Protein AF-A0A7Y2ABK0-F1 (afdb_monomer_lite)

pLDDT: mean 84.86, std 14.39, range [37.34, 98.0]

Secondary structure (DSSP, 8-state):
-HHHHHHHHHHTTSSHHHHHHHHHHHHHTT-------SSHHHHHHHHHHHHHHHHHHHHHHHHHHHHHHHHHHSHHHHHT-HHHHHTT-TTTS-HHHIIIIIT-HHHHHHHHHHHHHHHHHHHHHTTSTTTHHHHHHHHHHHHHHHHHHT--HHHHHHHHHHGGGG--HHHHHHHHHHSSS-----S--

Foldseek 3Di:
DVVVVVVVVVVVCPDPLNVLVVQLVVLCVLADDQDPDPDPVNVSSNVSNVVSLVSLVVSLLVVLQVVLVVLCVDPCLVVLNVQLVLLPPPLFFDPVCNVPPSPVSVVSSVLSVVSNCLSVCCSPCCPPPVCVVVSLVVLLVNLVCNCHTRVSVSNSVSSNVSSVSSDDPVNVVVVVVVDPDDPDDPDDD

Structure (mmCIF, N/CA/C/O backbone):
data_AF-A0A7Y2ABK0-F1
#
_entry.id   AF-A0A7Y2ABK0-F1
#
loop_
_atom_site.group_PDB
_atom_site.id
_atom_site.type_symbol
_atom_site.label_atom_id
_atom_site.label_alt_id
_atom_site.label_comp_id
_atom_site.label_asym_id
_atom_site.label_entity_id
_atom_site.label_seq_id
_atom_site.pdbx_PDB_ins_code
_atom_site.Cartn_x
_atom_site.Cartn_y
_atom_site.Cartn_z
_atom_site.occupancy
_atom_site.B_iso_or_equiv
_atom_site.auth_seq_id
_atom_site.auth_comp_id
_atom_site.auth_asym_id
_atom_site.auth_atom_id
_atom_site.pdbx_PDB_model_num
ATOM 1 N N . LEU A 1 1 ? 5.670 -41.578 -4.813 1.00 58.94 1 LEU A N 1
ATOM 2 C CA . LEU A 1 1 ? 4.533 -40.771 -5.324 1.00 58.94 1 LEU A CA 1
ATOM 3 C C . LEU A 1 1 ? 3.889 -39.904 -4.237 1.00 58.94 1 LEU A C 1
ATOM 5 O O . LEU A 1 1 ? 3.789 -38.704 -4.438 1.00 58.94 1 LEU A O 1
ATOM 9 N N . GLY A 1 2 ? 3.509 -40.468 -3.079 1.00 62.12 2 GLY A N 1
ATOM 10 C CA . GLY A 1 2 ? 2.858 -39.711 -1.994 1.00 62.12 2 GLY A CA 1
ATOM 11 C C . GLY A 1 2 ? 3.683 -38.549 -1.426 1.00 62.12 2 GLY A C 1
ATOM 12 O O . GLY A 1 2 ? 3.139 -37.474 -1.223 1.00 62.12 2 GLY A O 1
ATOM 13 N N . THR A 1 3 ? 4.998 -38.714 -1.266 1.00 60.66 3 THR A N 1
ATOM 14 C CA . THR A 1 3 ? 5.905 -37.645 -0.808 1.00 60.66 3 THR A CA 1
ATOM 15 C C . THR A 1 3 ? 6.081 -36.525 -1.829 1.00 60.66 3 THR A C 1
ATOM 17 O O . THR A 1 3 ? 6.170 -35.376 -1.430 1.00 60.66 3 THR A O 1
ATOM 20 N N . ALA A 1 4 ? 6.067 -36.826 -3.130 1.00 59.62 4 ALA A N 1
ATOM 21 C CA . ALA A 1 4 ? 6.147 -35.819 -4.191 1.00 59.62 4 ALA A CA 1
ATOM 22 C C . ALA A 1 4 ? 4.848 -35.005 -4.313 1.00 59.62 4 ALA A C 1
ATOM 24 O O . ALA A 1 4 ? 4.904 -33.795 -4.492 1.00 59.62 4 ALA A O 1
ATOM 25 N N . ILE A 1 5 ? 3.687 -35.651 -4.141 1.00 63.81 5 ILE A N 1
ATOM 26 C CA . ILE A 1 5 ? 2.377 -34.980 -4.095 1.00 63.81 5 ILE A CA 1
ATOM 27 C C . ILE A 1 5 ? 2.237 -34.149 -2.815 1.00 63.81 5 ILE A C 1
ATOM 29 O O . ILE A 1 5 ? 1.709 -33.041 -2.854 1.00 63.81 5 ILE A O 1
ATOM 33 N N . LEU A 1 6 ? 2.724 -34.655 -1.676 1.00 56.50 6 LEU A N 1
ATOM 34 C CA . LEU A 1 6 ? 2.805 -33.863 -0.451 1.00 56.50 6 LEU A CA 1
ATOM 35 C C . LEU A 1 6 ? 3.742 -32.680 -0.653 1.00 56.50 6 LEU A C 1
ATOM 37 O O . LEU A 1 6 ? 3.339 -31.572 -0.350 1.00 56.50 6 LEU A O 1
ATOM 41 N N . PHE A 1 7 ? 4.932 -32.864 -1.221 1.00 58.12 7 PHE A N 1
ATOM 42 C CA . PHE A 1 7 ? 5.883 -31.777 -1.444 1.00 58.12 7 PHE A CA 1
ATOM 43 C C . PHE A 1 7 ? 5.329 -30.716 -2.401 1.00 58.12 7 PHE A C 1
ATOM 45 O O . PHE A 1 7 ? 5.384 -29.534 -2.078 1.00 58.12 7 PHE A O 1
ATOM 52 N N . SER A 1 8 ? 4.698 -31.119 -3.511 1.00 58.56 8 SER A N 1
ATOM 53 C CA . SER A 1 8 ? 4.069 -30.188 -4.456 1.00 58.56 8 SER A CA 1
ATOM 54 C C . SER A 1 8 ? 2.887 -29.441 -3.835 1.00 58.56 8 SER A C 1
ATOM 56 O O . SER A 1 8 ? 2.734 -28.246 -4.064 1.00 58.56 8 SER A O 1
ATOM 58 N N . ARG A 1 9 ? 2.076 -30.108 -2.999 1.00 52.69 9 ARG A N 1
ATOM 59 C CA . ARG A 1 9 ? 0.984 -29.452 -2.263 1.00 52.69 9 ARG A CA 1
ATOM 60 C C . ARG A 1 9 ? 1.485 -28.579 -1.115 1.00 52.69 9 ARG A C 1
ATOM 62 O O . ARG A 1 9 ? 0.896 -27.538 -0.874 1.00 52.69 9 ARG A O 1
ATOM 69 N N . THR A 1 10 ? 2.564 -28.965 -0.435 1.00 57.47 10 THR A N 1
ATOM 70 C CA . THR A 1 10 ? 3.175 -28.193 0.664 1.00 57.47 10 THR A CA 1
ATOM 71 C C . THR A 1 10 ? 3.855 -26.935 0.129 1.00 57.47 10 THR A C 1
ATOM 73 O O . THR A 1 10 ? 3.789 -25.894 0.773 1.00 57.47 10 THR A O 1
ATOM 76 N N . TYR A 1 11 ? 4.419 -26.989 -1.082 1.00 54.62 11 TYR A N 1
ATOM 77 C CA . TYR A 1 11 ? 4.961 -25.820 -1.779 1.00 54.62 11 TYR A CA 1
ATOM 78 C C . TYR A 1 11 ? 3.905 -24.727 -1.985 1.00 54.62 11 TYR A C 1
ATOM 80 O O . TYR A 1 11 ? 4.185 -23.553 -1.763 1.00 54.62 11 TYR A O 1
ATOM 88 N N . SER A 1 12 ? 2.661 -25.107 -2.303 1.00 54.28 12 SER A N 1
ATOM 89 C CA . SER A 1 12 ? 1.539 -24.162 -2.393 1.00 54.28 12 SER A CA 1
ATOM 90 C C . SER A 1 12 ? 1.181 -23.503 -1.052 1.00 54.28 12 SER A C 1
ATOM 92 O O . SER A 1 12 ? 0.570 -22.440 -1.053 1.00 54.28 12 SER A O 1
ATOM 94 N N . PHE A 1 13 ? 1.565 -24.093 0.087 1.00 55.38 13 PHE A N 1
ATOM 95 C CA . PHE A 1 13 ? 1.388 -23.505 1.423 1.00 55.38 13 PHE A CA 1
ATOM 96 C C . PHE A 1 13 ? 2.609 -22.694 1.898 1.00 55.38 13 PHE A C 1
ATOM 98 O O . PHE A 1 13 ? 2.538 -22.047 2.936 1.00 55.38 13 PHE A O 1
ATOM 105 N N . LEU A 1 14 ? 3.738 -22.702 1.189 1.00 62.31 14 LEU A N 1
ATOM 106 C CA . LEU A 1 14 ? 4.987 -22.044 1.617 1.00 62.31 14 LEU A CA 1
ATOM 107 C C . LEU A 1 14 ? 5.237 -20.719 0.881 1.00 62.31 14 LEU A C 1
ATOM 109 O O . LEU A 1 14 ? 6.374 -20.288 0.705 1.00 62.31 14 LEU A O 1
ATOM 113 N N . THR A 1 15 ? 4.172 -20.061 0.437 1.00 82.12 15 THR A N 1
ATOM 114 C CA . THR A 1 15 ? 4.250 -18.768 -0.236 1.00 82.12 15 THR A CA 1
ATOM 115 C C . THR A 1 15 ? 4.428 -17.624 0.764 1.00 82.12 15 THR A C 1
ATOM 117 O O . THR A 1 15 ? 4.005 -17.700 1.922 1.00 82.12 15 THR A O 1
ATOM 120 N N . GLY A 1 16 ? 5.015 -16.511 0.308 1.00 81.38 16 GLY A N 1
ATOM 121 C CA . GLY A 1 16 ? 5.141 -15.294 1.120 1.00 81.38 16 GLY A CA 1
ATOM 122 C C . GLY A 1 16 ? 3.790 -14.761 1.616 1.00 81.38 16 GLY A C 1
ATOM 123 O O . GLY A 1 16 ? 3.704 -14.247 2.732 1.00 81.38 16 GLY A O 1
ATOM 124 N N . GLY A 1 17 ? 2.724 -14.951 0.827 1.00 86.69 17 GLY A N 1
ATOM 125 C CA . GLY A 1 17 ? 1.350 -14.666 1.231 1.00 86.69 17 GLY A CA 1
ATOM 126 C C . GLY A 1 17 ? 0.943 -15.488 2.448 1.00 86.69 17 GLY A C 1
ATOM 127 O O . GLY A 1 17 ? 0.563 -14.920 3.469 1.00 86.69 17 GLY A O 1
ATOM 128 N N . ASN A 1 18 ? 1.101 -16.811 2.401 1.00 88.06 18 ASN A N 1
ATOM 129 C CA . ASN A 1 18 ? 0.698 -17.665 3.512 1.00 88.06 18 ASN A CA 1
ATOM 130 C C . ASN A 1 18 ? 1.441 -17.334 4.821 1.00 88.06 18 ASN A C 1
ATOM 132 O O . ASN A 1 18 ? 0.811 -17.277 5.878 1.00 88.06 18 ASN A O 1
ATOM 136 N N . TYR A 1 19 ? 2.744 -17.037 4.772 1.00 90.81 19 TYR A N 1
ATOM 137 C CA . TYR A 1 19 ? 3.482 -16.574 5.957 1.00 90.81 19 TYR A CA 1
ATOM 138 C C . TYR A 1 19 ? 2.908 -15.277 6.530 1.00 90.81 19 TYR A C 1
ATOM 140 O O . TYR A 1 19 ? 2.687 -15.179 7.740 1.00 90.81 19 TYR A O 1
ATOM 148 N N . LEU A 1 20 ? 2.625 -14.296 5.669 1.00 92.75 20 LEU A N 1
ATOM 149 C CA . LEU A 1 20 ? 2.024 -13.036 6.094 1.00 92.75 20 LEU A CA 1
ATOM 150 C C . LEU A 1 20 ? 0.640 -13.260 6.716 1.00 92.75 20 LEU A C 1
ATOM 152 O O . LEU A 1 20 ? 0.356 -12.691 7.767 1.00 92.75 20 LEU A O 1
ATOM 156 N N . LEU A 1 21 ? -0.194 -14.118 6.119 1.00 93.38 21 LEU A N 1
ATOM 157 C CA . LEU A 1 21 ? -1.509 -14.467 6.660 1.00 93.38 21 LEU A CA 1
ATOM 158 C C . LEU A 1 21 ? -1.400 -15.022 8.080 1.00 93.38 21 LEU A C 1
ATOM 160 O O . LEU A 1 21 ? -2.097 -14.542 8.966 1.00 93.38 21 LEU A O 1
ATOM 164 N N . HIS A 1 22 ? -0.519 -15.997 8.312 1.00 92.75 22 HIS A N 1
ATOM 165 C CA . HIS A 1 22 ? -0.352 -16.610 9.633 1.00 92.75 22 HIS A CA 1
ATOM 166 C C . HIS A 1 22 ? 0.099 -15.593 10.687 1.00 92.75 22 HIS A C 1
ATOM 168 O O . HIS A 1 22 ? -0.419 -15.595 11.803 1.00 92.75 22 HIS A O 1
ATOM 174 N N . ILE A 1 23 ? 1.017 -14.693 10.322 1.00 94.06 23 ILE A N 1
ATOM 175 C CA . ILE A 1 23 ? 1.475 -13.612 11.202 1.00 94.06 23 ILE A CA 1
ATOM 176 C C . ILE A 1 23 ? 0.318 -12.661 11.539 1.00 94.06 23 ILE A C 1
ATOM 178 O O . ILE A 1 23 ? 0.106 -12.335 12.707 1.00 94.06 23 ILE A O 1
ATOM 182 N N . LEU A 1 24 ? -0.465 -12.244 10.539 1.00 94.50 24 LEU A N 1
ATOM 183 C CA . LEU A 1 24 ? -1.604 -11.352 10.756 1.00 94.50 24 LEU A CA 1
ATOM 184 C C . LEU A 1 24 ? -2.695 -12.024 11.596 1.00 94.50 24 LEU A C 1
ATOM 186 O O . LEU A 1 24 ? -3.164 -11.422 12.556 1.00 94.50 24 LEU A O 1
ATOM 190 N N . LEU A 1 25 ? -3.055 -13.276 11.296 1.00 93.38 25 LEU A N 1
ATOM 191 C CA . LEU A 1 25 ? -4.025 -14.053 12.075 1.00 93.38 25 LEU A CA 1
ATOM 192 C C . LEU A 1 25 ? -3.594 -14.190 13.536 1.00 93.38 25 LEU A C 1
ATOM 194 O O . LEU A 1 25 ? -4.424 -14.043 14.430 1.00 93.38 25 LEU A O 1
ATOM 198 N N . PHE A 1 26 ? -2.302 -14.413 13.786 1.00 94.00 26 PHE A N 1
ATOM 199 C CA . PHE A 1 26 ? -1.763 -14.430 15.141 1.00 94.00 26 PHE A CA 1
ATOM 200 C C . PHE A 1 26 ? -1.977 -13.088 15.857 1.00 94.00 26 PHE A C 1
ATOM 202 O O . PHE A 1 26 ? -2.387 -13.073 17.015 1.00 94.00 26 PHE A O 1
ATOM 209 N N . TYR A 1 27 ? -1.781 -11.954 15.179 1.00 93.06 27 TYR A N 1
ATOM 210 C CA . TYR A 1 27 ? -2.055 -10.642 15.774 1.00 93.06 27 TYR A CA 1
ATOM 211 C C . TYR A 1 27 ? -3.543 -10.386 16.025 1.00 93.06 27 TYR A C 1
ATOM 213 O O . TYR A 1 27 ? -3.880 -9.733 17.015 1.00 93.06 27 TYR A O 1
ATOM 221 N N . LEU A 1 28 ? -4.431 -10.925 15.182 1.00 91.31 28 LEU A N 1
ATOM 222 C CA . LEU A 1 28 ? -5.880 -10.807 15.372 1.00 91.31 28 LEU A CA 1
ATOM 223 C C . LEU A 1 28 ? -6.366 -11.489 16.657 1.00 91.31 28 LEU A C 1
ATOM 225 O O . LEU A 1 28 ? -7.366 -11.047 17.210 1.00 91.31 28 LEU A O 1
ATOM 229 N N . VAL A 1 29 ? -5.646 -12.488 17.185 1.00 91.25 29 VAL A N 1
ATOM 230 C CA . VAL A 1 29 ? -5.968 -13.127 18.481 1.00 91.25 29 VAL A CA 1
ATOM 231 C C . VAL A 1 29 ? -6.012 -12.108 19.625 1.00 91.25 29 VAL A C 1
ATOM 233 O O . VAL A 1 29 ? -6.752 -12.290 20.590 1.00 91.25 29 VAL A O 1
ATOM 236 N N . PHE A 1 30 ? -5.240 -11.024 19.526 1.00 88.25 30 PHE A N 1
ATOM 237 C CA . PHE A 1 30 ? -5.201 -9.979 20.549 1.00 88.25 30 PHE A CA 1
ATOM 238 C C . PHE A 1 30 ? -6.285 -8.913 20.383 1.00 88.25 30 PHE A C 1
ATOM 240 O O . PHE A 1 30 ? -6.474 -8.114 21.299 1.00 88.25 30 PHE A O 1
ATOM 247 N N . ILE A 1 31 ? -6.974 -8.880 19.239 1.00 87.62 31 ILE A N 1
ATOM 248 C CA . ILE A 1 31 ? -8.016 -7.899 18.940 1.00 87.62 31 ILE A CA 1
ATOM 249 C C . ILE A 1 31 ? -9.351 -8.419 19.477 1.00 87.62 31 ILE A C 1
ATOM 251 O O . ILE A 1 31 ? -9.909 -9.381 18.958 1.00 87.62 31 ILE A O 1
ATOM 255 N N . ASP A 1 32 ? -9.8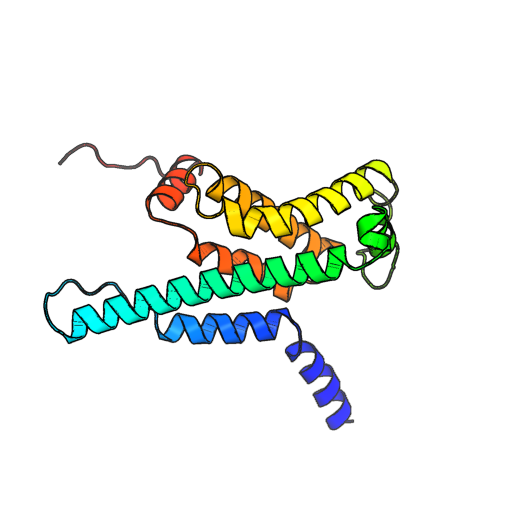62 -7.755 20.509 1.00 84.38 32 ASP A N 1
ATOM 256 C CA . ASP A 1 32 ? -11.173 -8.007 21.110 1.00 84.38 32 ASP A CA 1
ATOM 257 C C . ASP A 1 32 ? -12.086 -6.781 20.919 1.00 84.38 32 ASP A C 1
ATOM 259 O O . ASP A 1 32 ? -11.636 -5.677 20.584 1.00 84.38 32 ASP A O 1
ATOM 263 N N . GLU A 1 33 ? -13.388 -6.964 21.130 1.00 79.12 33 GLU A N 1
ATOM 264 C CA . GLU A 1 33 ? -14.344 -5.862 21.116 1.00 79.12 33 GLU A CA 1
ATOM 265 C C . GLU A 1 33 ? -14.026 -4.871 22.244 1.00 79.12 33 GLU A C 1
ATOM 267 O O . GLU A 1 33 ? -13.697 -5.245 23.375 1.00 79.12 33 GLU A O 1
ATOM 272 N N . LYS A 1 34 ? -14.116 -3.574 21.934 1.00 75.00 34 LYS A N 1
ATOM 273 C CA . LYS A 1 34 ? -13.730 -2.504 22.855 1.00 75.00 34 LYS A CA 1
ATOM 274 C C . LYS A 1 34 ? -14.620 -2.545 24.098 1.00 75.00 34 LYS A C 1
ATOM 276 O O . LYS A 1 34 ? -15.804 -2.213 24.046 1.00 75.00 34 LYS A O 1
ATOM 281 N N . ARG A 1 35 ? -14.052 -2.922 25.245 1.00 77.56 35 ARG A N 1
ATOM 282 C CA . ARG A 1 35 ? -14.817 -3.059 26.493 1.00 77.56 35 ARG A CA 1
ATOM 283 C C . ARG A 1 35 ? -14.945 -1.707 27.187 1.00 77.56 35 ARG A C 1
ATOM 285 O O . ARG A 1 35 ? -13.938 -1.106 27.572 1.00 77.56 35 ARG A O 1
ATOM 292 N N . SER A 1 36 ? -16.183 -1.253 27.385 1.00 68.06 36 SER A N 1
ATOM 293 C CA . SER A 1 36 ? -16.496 -0.039 28.147 1.00 68.06 36 SER A CA 1
ATOM 294 C C . SER A 1 36 ? -16.598 -0.368 29.639 1.00 68.06 36 SER A C 1
ATOM 296 O O . SER A 1 36 ? -17.589 -0.920 30.108 1.00 68.06 36 SER A O 1
ATOM 298 N N . GLY A 1 37 ? -15.528 -0.097 30.384 1.00 75.69 37 GLY A N 1
ATOM 299 C CA . GLY A 1 37 ? -15.463 -0.287 31.832 1.00 75.69 37 GLY A CA 1
ATOM 300 C C . GLY A 1 37 ? -14.119 0.182 32.387 1.00 75.69 37 GLY A C 1
ATOM 301 O O . GLY A 1 37 ? -13.110 0.135 31.682 1.00 75.69 37 GLY A O 1
ATOM 302 N N . SER A 1 38 ? -14.081 0.624 33.644 1.00 77.50 38 SER A N 1
ATOM 303 C CA . SER A 1 38 ? -12.862 1.117 34.311 1.00 77.50 38 SER A CA 1
ATOM 304 C C . SER A 1 38 ? -12.035 0.025 35.007 1.00 77.5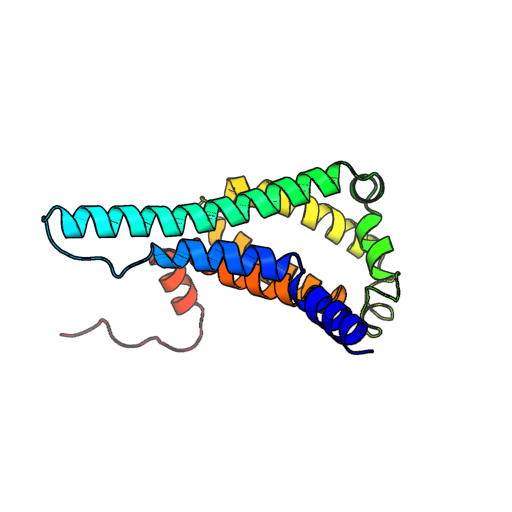0 38 SER A C 1
ATOM 306 O O . SER A 1 38 ? -11.004 0.326 35.601 1.00 77.50 38 SER A O 1
ATOM 308 N N . GLY A 1 39 ? -12.463 -1.240 34.949 1.00 87.81 39 GLY A N 1
ATOM 309 C CA . GLY A 1 39 ? -11.768 -2.352 35.600 1.00 87.81 39 GLY A CA 1
ATOM 310 C C . GLY A 1 39 ? -10.438 -2.725 34.932 1.00 87.81 39 GLY A C 1
ATOM 311 O O . GLY A 1 39 ? -10.252 -2.561 33.729 1.00 87.81 39 GLY A O 1
ATOM 312 N N . LEU A 1 40 ? -9.523 -3.327 35.700 1.00 85.31 40 LEU A N 1
ATOM 313 C CA . LEU A 1 40 ? -8.223 -3.798 35.195 1.00 85.31 40 LEU A CA 1
ATOM 314 C C . LEU A 1 40 ? -8.371 -4.703 33.955 1.00 85.31 40 LEU A C 1
ATOM 316 O O . LEU A 1 40 ? -7.622 -4.580 32.991 1.00 85.31 40 LEU A O 1
ATOM 320 N N . ARG A 1 41 ? -9.385 -5.579 33.942 1.00 85.00 41 ARG A N 1
ATOM 321 C CA . ARG A 1 41 ? -9.648 -6.499 32.824 1.00 85.00 41 ARG A CA 1
ATOM 322 C C . ARG A 1 41 ? -10.029 -5.777 31.527 1.00 85.00 41 ARG A C 1
ATOM 324 O O . ARG A 1 41 ? -9.590 -6.201 30.461 1.00 85.00 41 ARG A O 1
ATOM 331 N N . SER A 1 42 ? -10.836 -4.715 31.593 1.00 85.62 42 SER A N 1
ATOM 332 C CA . SER A 1 42 ? -11.212 -3.945 30.399 1.00 85.62 42 SER A CA 1
ATOM 333 C C . SER A 1 42 ? -10.048 -3.094 29.900 1.00 85.62 42 SER A C 1
ATOM 335 O O . SER A 1 42 ? -9.832 -3.025 28.694 1.00 85.62 42 SER A O 1
ATOM 337 N N . GLN A 1 43 ? -9.244 -2.522 30.801 1.00 87.38 43 GLN A N 1
ATOM 338 C CA . GLN A 1 43 ? -8.022 -1.807 30.424 1.00 87.38 43 GLN A CA 1
ATOM 339 C C . GLN A 1 43 ? -7.019 -2.726 29.713 1.00 87.38 43 GLN A C 1
ATOM 341 O O . GLN A 1 43 ? -6.564 -2.386 28.623 1.00 87.38 43 GLN A O 1
ATOM 346 N N . LEU A 1 44 ? -6.737 -3.909 30.273 1.00 87.00 44 LEU A N 1
ATOM 347 C CA . LEU A 1 44 ? -5.837 -4.888 29.654 1.00 87.00 44 LEU A CA 1
ATOM 348 C C . LEU A 1 44 ? -6.349 -5.338 28.280 1.00 87.00 44 LEU A C 1
ATOM 350 O O . LEU A 1 44 ? -5.607 -5.270 27.307 1.00 87.00 44 LEU A O 1
ATOM 354 N N . SER A 1 45 ? -7.624 -5.719 28.167 1.00 88.44 45 SER A N 1
ATOM 355 C CA . SER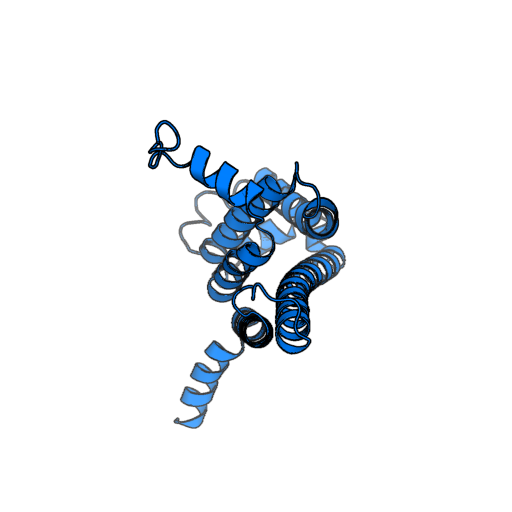 A 1 45 ? -8.234 -6.114 26.885 1.00 88.44 45 SER A CA 1
ATOM 356 C C . SER A 1 45 ? -8.109 -5.015 25.816 1.00 88.44 45 SER A C 1
ATOM 358 O O . SER A 1 45 ? -7.693 -5.295 24.689 1.00 88.44 45 SER A O 1
ATOM 360 N N . ASN A 1 46 ? -8.350 -3.751 26.180 1.00 88.88 46 ASN A N 1
ATOM 361 C CA . ASN A 1 46 ? -8.186 -2.618 25.267 1.00 88.88 46 ASN A CA 1
ATOM 362 C C . ASN A 1 46 ? -6.711 -2.382 24.881 1.00 88.88 46 ASN A C 1
ATOM 364 O O . ASN A 1 46 ? -6.422 -2.070 23.725 1.00 88.88 46 ASN A O 1
ATOM 368 N N . MET A 1 47 ? -5.766 -2.545 25.816 1.00 89.62 47 MET A N 1
ATOM 369 C CA . MET A 1 47 ? -4.327 -2.441 25.531 1.00 89.62 47 MET A CA 1
ATOM 370 C C . MET A 1 47 ? -3.855 -3.531 24.563 1.00 89.62 47 MET A C 1
ATOM 372 O O . MET A 1 47 ? -3.171 -3.214 23.591 1.00 89.62 47 MET A O 1
ATOM 376 N N . LEU A 1 48 ? -4.248 -4.789 24.794 1.00 91.69 48 LEU A N 1
ATOM 377 C CA . LEU A 1 48 ? -3.936 -5.911 23.902 1.00 91.69 48 LEU A CA 1
ATOM 378 C C . LEU A 1 48 ? -4.546 -5.713 22.508 1.00 91.69 48 LEU A C 1
ATOM 380 O O . LEU A 1 48 ? -3.859 -5.918 21.509 1.00 91.69 48 LEU A O 1
ATOM 384 N N . SER A 1 49 ? -5.780 -5.212 22.434 1.00 91.69 49 SER A N 1
ATOM 385 C CA . SER A 1 49 ? -6.437 -4.929 21.151 1.00 91.69 49 SER A CA 1
ATOM 386 C C . SER A 1 49 ? -5.706 -3.846 20.362 1.00 91.69 49 SER A C 1
ATOM 388 O O . SER A 1 49 ? -5.437 -4.003 19.170 1.00 91.69 49 SER A O 1
ATOM 390 N N . ASN A 1 50 ? -5.299 -2.766 21.036 1.00 91.81 50 ASN A N 1
ATOM 391 C CA . ASN A 1 50 ? -4.485 -1.723 20.417 1.00 91.81 50 ASN A CA 1
ATOM 392 C C . ASN A 1 50 ? -3.131 -2.270 19.950 1.00 91.81 50 ASN A C 1
ATOM 394 O O . ASN A 1 50 ? -2.680 -1.921 18.859 1.00 91.81 50 ASN A O 1
ATOM 398 N N . PHE A 1 51 ? -2.496 -3.131 20.750 1.00 94.06 51 PHE A N 1
ATOM 399 C CA . PHE A 1 51 ? -1.249 -3.790 20.378 1.00 94.06 51 PHE A CA 1
ATOM 400 C C . PHE A 1 51 ? -1.414 -4.641 19.113 1.00 94.06 51 PHE A C 1
ATOM 402 O O . PHE A 1 51 ? -0.622 -4.482 18.188 1.00 94.06 51 PHE A O 1
ATOM 409 N N . GLY A 1 52 ? -2.461 -5.467 19.020 1.00 94.06 52 GLY A N 1
ATOM 410 C CA . GLY A 1 52 ? -2.730 -6.295 17.837 1.00 94.06 52 GLY A CA 1
ATOM 411 C C . GLY A 1 52 ? -2.893 -5.466 16.558 1.00 94.06 52 GLY A C 1
ATOM 412 O O . GLY A 1 52 ? -2.282 -5.772 15.531 1.00 94.06 52 GLY A O 1
ATOM 413 N N . ILE A 1 53 ? -3.633 -4.353 16.629 1.00 94.19 53 ILE A N 1
ATOM 414 C CA . ILE A 1 53 ? -3.795 -3.426 15.494 1.00 94.19 53 ILE A CA 1
ATOM 415 C C . ILE A 1 53 ? -2.451 -2.795 15.104 1.00 94.19 53 ILE A C 1
ATOM 417 O O . ILE A 1 53 ? -2.114 -2.726 13.918 1.00 94.19 53 ILE A O 1
ATOM 421 N N . TRP A 1 54 ? -1.665 -2.335 16.081 1.00 95.62 54 TRP A N 1
ATOM 422 C CA . TRP A 1 54 ? -0.347 -1.749 15.823 1.00 95.62 54 TRP A CA 1
ATOM 423 C C . TRP A 1 54 ? 0.646 -2.758 15.247 1.00 95.62 54 TRP A C 1
ATOM 425 O O . TRP A 1 54 ? 1.382 -2.406 14.326 1.00 95.62 54 TRP A O 1
ATOM 435 N N . ALA A 1 55 ? 0.626 -4.004 15.720 1.00 96.94 55 ALA A N 1
ATOM 436 C CA . ALA A 1 55 ? 1.442 -5.086 15.187 1.00 96.94 55 ALA A CA 1
ATOM 437 C C . ALA A 1 55 ? 1.112 -5.356 13.711 1.00 96.94 55 ALA A C 1
ATOM 439 O O . ALA A 1 55 ? 2.021 -5.412 12.885 1.00 96.94 55 ALA A O 1
ATOM 440 N N . CYS A 1 56 ? -0.177 -5.399 13.346 1.00 96.88 56 CYS A N 1
ATOM 441 C CA . CYS A 1 56 ? -0.598 -5.526 11.946 1.00 96.88 56 CYS A CA 1
ATOM 442 C C . CYS A 1 56 ? -0.059 -4.378 11.079 1.00 96.88 56 CYS A C 1
ATOM 444 O O . CYS A 1 56 ? 0.512 -4.614 10.014 1.00 96.88 56 CYS A O 1
ATOM 446 N N . ARG A 1 57 ? -0.194 -3.129 11.544 1.00 97.31 57 ARG A N 1
ATOM 447 C CA . ARG A 1 57 ? 0.313 -1.951 10.817 1.00 97.31 57 ARG A CA 1
ATOM 448 C C . ARG A 1 57 ? 1.826 -2.010 10.626 1.00 97.31 57 ARG A C 1
ATOM 450 O O . ARG A 1 57 ? 2.317 -1.765 9.526 1.00 97.31 57 ARG A O 1
ATOM 457 N N . LEU A 1 58 ? 2.558 -2.343 11.688 1.00 97.31 58 LEU A N 1
ATOM 458 C CA . LEU A 1 58 ? 4.014 -2.431 11.653 1.00 97.31 58 LEU A CA 1
ATOM 459 C C . LEU A 1 58 ? 4.482 -3.543 10.711 1.00 97.31 58 LEU A C 1
ATOM 461 O O . LEU A 1 58 ? 5.406 -3.323 9.934 1.00 97.31 58 LEU A O 1
ATOM 465 N N . GLN A 1 59 ? 3.808 -4.694 10.715 1.00 97.81 59 GLN A N 1
ATOM 466 C CA . GLN A 1 59 ? 4.118 -5.801 9.815 1.00 97.81 59 GLN A CA 1
ATOM 467 C C . GLN A 1 59 ? 4.012 -5.386 8.343 1.00 97.81 59 GLN A C 1
ATOM 469 O O . GLN A 1 59 ? 4.920 -5.657 7.560 1.00 97.81 59 GLN A O 1
ATOM 474 N N . VAL A 1 60 ? 2.950 -4.667 7.969 1.00 97.75 60 VAL A N 1
ATOM 475 C CA . VAL A 1 60 ? 2.775 -4.139 6.604 1.00 97.75 60 VAL A CA 1
ATOM 476 C C . VAL A 1 60 ? 3.879 -3.139 6.245 1.00 97.75 60 VAL A C 1
ATOM 478 O O . VAL A 1 60 ? 4.412 -3.169 5.136 1.00 97.75 60 VAL A O 1
ATOM 481 N N . ILE A 1 61 ? 4.264 -2.276 7.187 1.00 97.94 61 ILE A N 1
ATOM 482 C CA . ILE A 1 61 ? 5.354 -1.310 6.992 1.00 97.94 61 ILE A CA 1
ATOM 483 C C . ILE A 1 61 ? 6.690 -2.013 6.762 1.00 97.94 61 ILE A C 1
ATOM 485 O O . ILE A 1 61 ? 7.417 -1.644 5.842 1.00 97.94 61 ILE A O 1
ATOM 489 N N . ILE A 1 62 ? 6.996 -3.036 7.561 1.00 97.62 62 ILE A N 1
ATOM 490 C CA . ILE A 1 62 ? 8.207 -3.847 7.411 1.00 97.62 62 ILE A CA 1
ATOM 491 C C . ILE A 1 62 ? 8.224 -4.494 6.026 1.00 97.62 62 ILE A C 1
ATOM 493 O O . ILE A 1 62 ? 9.218 -4.369 5.314 1.00 97.62 62 ILE A O 1
ATOM 497 N N . VAL A 1 63 ? 7.115 -5.110 5.604 1.00 97.06 63 VAL A N 1
ATOM 498 C CA . VAL A 1 63 ? 7.002 -5.721 4.272 1.00 97.06 63 VAL A CA 1
ATOM 499 C C . VAL A 1 63 ? 7.336 -4.709 3.173 1.00 97.06 63 VAL A C 1
ATOM 501 O O . VAL A 1 63 ? 8.156 -5.012 2.304 1.00 97.06 63 VAL A O 1
ATOM 504 N N . TYR A 1 64 ? 6.776 -3.496 3.219 1.00 97.62 64 TYR A N 1
ATOM 505 C CA . TYR A 1 64 ? 7.076 -2.479 2.208 1.00 97.62 64 TYR A CA 1
ATOM 506 C C . TYR A 1 64 ? 8.508 -1.969 2.251 1.00 97.62 64 TYR A C 1
ATOM 508 O O . TYR A 1 64 ? 9.130 -1.874 1.195 1.00 97.62 64 TYR A O 1
ATOM 516 N N . LEU A 1 65 ? 9.045 -1.677 3.436 1.00 97.19 65 LEU A N 1
ATOM 517 C CA . LEU A 1 65 ? 10.414 -1.187 3.570 1.00 97.19 65 LEU A CA 1
ATOM 518 C C . LEU A 1 65 ? 11.419 -2.209 3.042 1.00 97.19 65 LEU A C 1
ATOM 520 O O . LEU A 1 65 ? 12.263 -1.860 2.223 1.00 97.19 65 LEU A O 1
ATOM 524 N N . PHE A 1 66 ? 11.307 -3.475 3.449 1.00 96.81 66 PHE A N 1
ATOM 525 C CA . PHE A 1 66 ? 12.217 -4.521 2.982 1.00 96.81 66 PHE A CA 1
ATOM 526 C C . PHE A 1 66 ? 12.054 -4.806 1.490 1.00 96.81 66 PHE A C 1
ATOM 528 O O . PHE A 1 66 ? 13.056 -4.945 0.791 1.00 96.81 66 PHE A O 1
ATOM 535 N N . THR A 1 67 ? 10.820 -4.803 0.977 1.00 95.56 67 THR A N 1
ATOM 536 C CA . THR A 1 67 ? 10.571 -4.929 -0.467 1.00 95.56 67 THR A CA 1
ATOM 537 C C . THR A 1 67 ? 11.219 -3.779 -1.237 1.00 95.56 67 THR A C 1
ATOM 539 O O . THR A 1 67 ? 11.901 -4.011 -2.233 1.00 95.56 67 THR A O 1
ATOM 542 N N . GLY A 1 68 ? 11.044 -2.542 -0.767 1.00 96.88 68 GLY A N 1
ATOM 543 C CA . GLY A 1 68 ? 11.637 -1.352 -1.368 1.00 96.88 68 GLY A CA 1
ATOM 544 C C . GLY A 1 68 ? 13.161 -1.388 -1.343 1.00 96.88 68 GLY A C 1
ATOM 545 O O . GLY A 1 68 ? 13.783 -1.161 -2.375 1.00 96.88 68 GLY A O 1
ATOM 546 N N . MET A 1 69 ? 13.767 -1.728 -0.201 1.00 97.56 69 MET A N 1
ATOM 547 C CA . MET A 1 69 ? 15.224 -1.846 -0.059 1.00 97.56 69 MET A CA 1
ATOM 548 C C . MET A 1 69 ? 15.803 -2.927 -0.974 1.00 97.56 69 MET A C 1
ATOM 550 O O . MET A 1 69 ? 16.778 -2.669 -1.677 1.00 97.56 69 MET A O 1
ATOM 554 N N . TYR A 1 70 ? 15.188 -4.113 -1.003 1.00 96.31 70 TYR A N 1
ATOM 555 C CA . TYR A 1 70 ? 15.642 -5.218 -1.848 1.00 96.31 70 TYR A CA 1
ATOM 556 C C . TYR A 1 70 ? 15.570 -4.854 -3.333 1.00 96.31 70 TYR A C 1
ATOM 558 O O . TYR A 1 70 ? 16.520 -5.080 -4.079 1.00 96.31 70 TYR A O 1
ATOM 566 N N . LYS A 1 71 ? 14.470 -4.221 -3.754 1.00 95.06 71 LYS A N 1
ATOM 567 C CA . LYS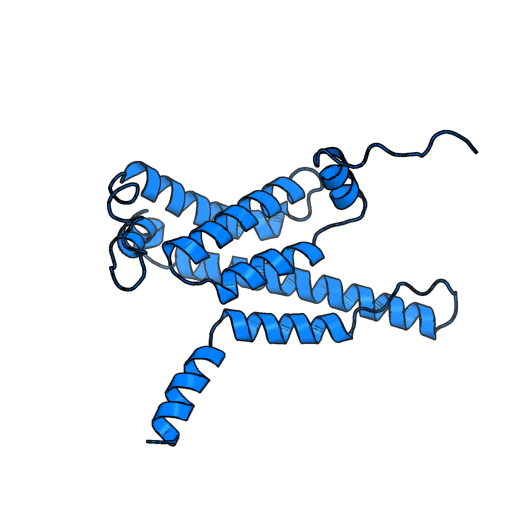 A 1 71 ? 14.317 -3.736 -5.127 1.00 95.06 71 LYS A CA 1
ATOM 568 C C . LYS A 1 71 ? 15.329 -2.644 -5.447 1.00 95.06 71 LYS A C 1
ATOM 570 O O . LYS A 1 71 ? 16.022 -2.755 -6.444 1.00 95.06 71 LYS A O 1
ATOM 575 N N . LEU A 1 72 ? 15.488 -1.642 -4.585 1.00 96.44 72 LEU A N 1
ATOM 576 C CA . LEU A 1 72 ? 16.433 -0.543 -4.795 1.00 96.44 72 LEU A CA 1
ATOM 577 C C . LEU A 1 72 ? 17.894 -1.019 -4.903 1.00 96.44 72 LEU A C 1
ATOM 579 O O . LEU A 1 72 ? 18.683 -0.403 -5.618 1.00 96.44 72 LEU A O 1
ATOM 583 N N . ALA A 1 73 ? 18.258 -2.112 -4.228 1.00 96.62 73 ALA A N 1
ATOM 584 C CA . ALA A 1 73 ? 19.583 -2.714 -4.351 1.00 96.62 73 ALA A CA 1
ATOM 585 C C . ALA A 1 73 ? 19.837 -3.323 -5.748 1.00 96.62 73 ALA A C 1
ATOM 587 O O . ALA A 1 73 ? 20.973 -3.312 -6.227 1.00 96.62 73 ALA A O 1
ATOM 588 N N . GLY A 1 74 ? 18.793 -3.809 -6.427 1.00 94.81 74 GLY A N 1
ATOM 589 C CA . GLY A 1 74 ? 18.888 -4.407 -7.758 1.00 94.81 74 GLY A CA 1
ATOM 590 C C . GLY A 1 74 ? 19.166 -3.384 -8.865 1.00 94.81 74 GLY A C 1
ATOM 591 O O . GLY A 1 74 ? 18.540 -2.327 -8.935 1.00 94.81 74 GLY A O 1
ATOM 592 N N . GLU A 1 75 ? 20.088 -3.706 -9.774 1.00 94.69 75 GLU A N 1
ATOM 593 C CA . GLU A 1 75 ? 20.439 -2.833 -10.907 1.00 94.69 75 GLU A CA 1
ATOM 594 C C . GLU A 1 75 ? 19.280 -2.602 -11.877 1.00 94.69 75 GLU A C 1
ATOM 596 O O . GLU A 1 75 ? 19.062 -1.470 -12.308 1.00 94.69 75 GLU A O 1
ATOM 601 N N . SER A 1 76 ? 18.486 -3.636 -12.162 1.00 93.88 76 SER A N 1
ATOM 602 C CA . SER A 1 76 ? 17.318 -3.541 -13.047 1.00 93.88 76 SER A CA 1
ATOM 603 C C . SER A 1 76 ? 16.250 -2.575 -12.520 1.00 93.88 76 SER A C 1
ATOM 605 O O . SER A 1 76 ? 15.599 -1.869 -13.285 1.00 93.88 76 SER A O 1
ATOM 607 N N . TRP A 1 77 ? 16.074 -2.486 -11.201 1.00 96.31 77 TRP A N 1
ATOM 608 C CA . TRP A 1 77 ? 15.119 -1.553 -10.595 1.00 96.31 77 TRP A CA 1
ATOM 609 C C . TRP A 1 77 ? 15.633 -0.116 -10.629 1.00 96.31 77 TRP A C 1
ATOM 611 O O . TRP A 1 77 ? 14.845 0.805 -10.847 1.00 96.31 77 TRP A O 1
ATOM 621 N N . ARG A 1 78 ? 16.944 0.088 -10.434 1.00 95.88 78 ARG A N 1
ATOM 622 C CA . ARG A 1 78 ? 17.573 1.418 -10.504 1.00 95.88 78 ARG A CA 1
ATOM 623 C C . ARG A 1 78 ? 17.580 1.980 -11.925 1.00 95.88 78 ARG A C 1
ATOM 625 O O . ARG A 1 78 ? 17.325 3.170 -12.094 1.00 95.88 78 ARG A O 1
ATOM 632 N N . SER A 1 79 ? 17.831 1.130 -12.918 1.00 95.06 79 SER A N 1
ATOM 633 C CA . SER A 1 79 ? 17.811 1.487 -14.345 1.00 95.06 79 SER A CA 1
ATOM 634 C C . SER A 1 79 ? 16.403 1.687 -14.915 1.00 95.06 79 SER A C 1
ATOM 636 O O . SER A 1 79 ? 16.267 2.297 -15.968 1.00 95.06 79 SER A O 1
ATOM 638 N N . GLY A 1 80 ? 15.353 1.232 -14.221 1.00 93.56 80 GLY A N 1
ATOM 639 C CA . GLY A 1 80 ? 13.970 1.369 -14.690 1.00 93.56 80 GLY A CA 1
ATOM 640 C C . GLY A 1 80 ? 13.460 0.183 -15.511 1.00 93.56 80 GLY A C 1
ATOM 641 O O . GLY A 1 80 ? 12.294 0.169 -15.898 1.00 93.56 80 GLY A O 1
ATOM 642 N N . GLU A 1 81 ? 14.299 -0.824 -15.744 1.00 92.88 81 GLU A N 1
ATOM 643 C CA . GLU A 1 81 ? 14.013 -1.950 -16.635 1.00 92.88 81 GLU A CA 1
ATOM 644 C C . GLU A 1 81 ? 13.333 -3.132 -15.934 1.00 92.88 81 GLU A C 1
ATOM 646 O O . GLU A 1 81 ? 12.764 -3.988 -16.604 1.00 92.88 81 GLU A O 1
ATOM 651 N N . ALA A 1 82 ? 13.350 -3.205 -14.597 1.00 92.00 82 ALA A N 1
ATOM 652 C CA . ALA A 1 82 ? 12.882 -4.393 -13.878 1.00 92.00 82 ALA A CA 1
ATOM 653 C C . ALA A 1 82 ? 11.434 -4.769 -14.201 1.00 92.00 82 ALA A C 1
ATOM 655 O O . ALA A 1 82 ? 11.160 -5.938 -14.452 1.00 92.00 82 ALA A O 1
ATOM 656 N N . VAL A 1 83 ? 10.510 -3.801 -14.211 1.00 90.44 83 VAL A N 1
ATOM 657 C CA . VAL A 1 83 ? 9.101 -4.088 -14.535 1.00 90.44 83 VAL A CA 1
ATOM 658 C C . VAL A 1 83 ? 8.966 -4.585 -15.969 1.00 90.44 83 VAL A C 1
ATOM 660 O O . VAL A 1 83 ? 8.295 -5.586 -16.177 1.00 90.44 83 VAL A O 1
ATOM 663 N N . HIS A 1 84 ? 9.658 -3.952 -16.919 1.00 88.69 84 HIS A N 1
ATOM 664 C CA . HIS A 1 84 ? 9.668 -4.392 -18.312 1.00 88.69 84 HIS A CA 1
ATOM 665 C C . HIS A 1 84 ? 10.194 -5.825 -18.444 1.00 88.69 84 HIS A C 1
ATOM 667 O O . HIS A 1 84 ? 9.591 -6.637 -19.131 1.00 88.69 84 HIS A O 1
ATOM 673 N N . ILE A 1 85 ? 11.293 -6.162 -17.763 1.00 87.56 85 ILE A N 1
ATOM 674 C CA . ILE A 1 85 ? 11.852 -7.519 -17.777 1.00 87.56 85 ILE A CA 1
ATOM 675 C C . ILE A 1 85 ? 10.833 -8.514 -17.218 1.00 87.56 85 ILE A C 1
ATOM 677 O O . ILE A 1 85 ? 10.549 -9.515 -17.862 1.00 87.56 85 ILE A O 1
ATOM 681 N N . ILE A 1 86 ? 10.252 -8.229 -16.048 1.00 85.81 86 ILE A N 1
ATOM 682 C CA . ILE A 1 86 ? 9.316 -9.142 -15.377 1.00 85.81 86 ILE A CA 1
ATOM 683 C C . ILE A 1 86 ? 8.074 -9.405 -16.240 1.00 85.81 86 ILE A C 1
ATOM 685 O O . ILE A 1 86 ? 7.622 -10.544 -16.301 1.00 85.81 86 ILE A O 1
ATOM 689 N N . THR A 1 87 ? 7.549 -8.387 -16.928 1.00 81.81 87 THR A N 1
ATOM 690 C CA . THR A 1 87 ? 6.349 -8.519 -17.773 1.00 81.81 87 THR A CA 1
ATOM 691 C C . THR A 1 87 ? 6.594 -9.218 -19.113 1.00 81.81 87 THR A C 1
ATOM 693 O O . THR A 1 87 ? 5.639 -9.438 -19.847 1.00 81.81 87 THR A O 1
ATOM 696 N N . HIS A 1 88 ? 7.847 -9.537 -19.447 1.00 80.50 88 HIS A N 1
ATOM 697 C CA . HIS A 1 88 ? 8.232 -10.290 -20.650 1.00 80.50 88 HIS A CA 1
ATOM 698 C C . HIS A 1 88 ? 8.783 -11.682 -20.314 1.00 80.50 88 HIS A C 1
ATOM 700 O O . HIS A 1 88 ? 9.368 -12.349 -21.163 1.00 80.50 88 HIS A O 1
ATOM 706 N N . VAL A 1 89 ? 8.641 -12.124 -19.061 1.00 76.94 89 VAL A N 1
ATOM 707 C CA . VAL A 1 89 ? 8.884 -13.520 -18.699 1.00 76.94 89 VAL A CA 1
ATOM 708 C C . VAL A 1 89 ? 7.548 -14.254 -18.727 1.00 76.94 89 VAL A C 1
ATOM 710 O O . VAL A 1 89 ? 6.690 -14.008 -17.874 1.00 76.94 89 VAL A O 1
ATOM 713 N N . ASP A 1 90 ? 7.401 -15.177 -19.679 1.00 66.50 90 ASP A N 1
ATOM 714 C CA . ASP A 1 90 ? 6.188 -15.983 -19.902 1.00 66.50 90 ASP A CA 1
ATOM 715 C C . ASP A 1 90 ? 5.709 -16.711 -18.639 1.00 66.50 90 ASP A C 1
ATOM 717 O O . ASP A 1 90 ? 4.516 -16.894 -18.420 1.00 66.50 90 ASP A O 1
ATOM 721 N N . GLU A 1 91 ? 6.644 -17.116 -17.776 1.00 64.06 91 GLU A N 1
ATOM 722 C CA . GLU A 1 91 ? 6.347 -17.833 -16.531 1.00 64.06 91 GLU A CA 1
ATOM 723 C C . GLU A 1 91 ? 5.621 -16.961 -15.496 1.00 64.06 91 GLU A C 1
ATOM 725 O O . GLU A 1 91 ? 4.896 -17.477 -14.644 1.00 64.06 91 GLU A O 1
ATOM 730 N N . PHE A 1 92 ? 5.789 -15.640 -15.576 1.00 62.03 92 PHE A N 1
ATOM 731 C CA . PHE A 1 92 ? 5.220 -14.699 -14.619 1.00 62.03 92 PHE A CA 1
ATOM 732 C C . PHE A 1 92 ? 4.092 -13.858 -15.200 1.00 62.03 92 PHE A C 1
ATOM 734 O O . PHE A 1 92 ? 3.363 -13.276 -14.414 1.00 62.03 92 PHE A O 1
ATOM 741 N N . THR A 1 93 ? 3.905 -13.786 -16.519 1.00 65.00 93 THR A N 1
ATOM 742 C CA . THR A 1 93 ? 2.943 -12.852 -17.125 1.00 65.00 93 THR A CA 1
ATOM 743 C C . THR A 1 93 ? 1.746 -13.579 -17.719 1.00 65.00 93 THR A C 1
ATOM 745 O O . THR A 1 93 ? 1.895 -14.535 -18.475 1.00 65.00 93 THR A O 1
ATOM 748 N N . LEU A 1 94 ? 0.524 -13.123 -17.415 1.00 69.06 94 LEU A N 1
ATOM 749 C CA . LEU A 1 94 ? -0.651 -13.676 -18.089 1.00 69.06 94 LEU A CA 1
ATOM 750 C C . LEU A 1 94 ? -0.628 -13.352 -19.600 1.00 69.06 94 LEU A C 1
ATOM 752 O O . LEU A 1 94 ? -0.401 -12.194 -19.960 1.00 69.06 94 LEU A O 1
ATOM 756 N N . PRO A 1 95 ? -0.984 -14.308 -20.486 1.00 65.00 95 PRO A N 1
ATOM 757 C CA . PRO A 1 95 ? -0.803 -14.172 -21.941 1.00 65.00 95 PRO A CA 1
ATOM 758 C C . PRO A 1 95 ? -1.477 -12.948 -22.584 1.00 65.00 95 PRO A C 1
ATOM 760 O O . PRO A 1 95 ? -1.048 -12.456 -23.625 1.00 65.00 95 PRO A O 1
ATOM 763 N N . TRP A 1 96 ? -2.557 -12.444 -21.975 1.00 68.62 96 TRP A N 1
ATOM 764 C CA . TRP A 1 96 ? -3.307 -11.291 -22.481 1.00 68.62 96 TRP A CA 1
ATOM 765 C C . TRP A 1 96 ? -2.651 -9.938 -22.162 1.00 68.62 96 TRP A C 1
ATOM 767 O O . TRP A 1 96 ? -3.003 -8.943 -22.789 1.00 68.62 96 TRP A O 1
ATOM 777 N N . PHE A 1 97 ? -1.730 -9.870 -21.193 1.00 68.81 97 PHE A N 1
ATOM 778 C CA . PHE A 1 97 ? -1.073 -8.618 -20.801 1.00 68.81 97 PHE A CA 1
ATOM 779 C C . PHE A 1 97 ? 0.108 -8.271 -21.718 1.00 68.81 97 PHE A C 1
ATOM 781 O O . PHE A 1 97 ? 0.303 -7.101 -22.066 1.00 68.81 97 PHE A O 1
ATOM 788 N N . GLU A 1 98 ? 0.846 -9.299 -22.139 1.00 63.19 98 GLU A N 1
ATOM 789 C CA . GLU A 1 98 ? 2.012 -9.200 -23.021 1.00 63.19 98 GLU A CA 1
ATOM 790 C C . GLU A 1 98 ? 1.656 -8.508 -24.347 1.00 63.19 98 GLU A C 1
ATOM 792 O O . GLU A 1 98 ? 2.242 -7.495 -24.701 1.00 63.19 98 GLU A O 1
ATOM 797 N N . HIS A 1 99 ? 0.578 -8.947 -25.001 1.00 64.62 99 HIS A N 1
ATOM 798 C CA . HIS A 1 99 ? 0.169 -8.487 -26.335 1.00 64.62 99 HIS A CA 1
ATOM 799 C C . HIS A 1 99 ? -0.513 -7.102 -26.374 1.00 64.62 99 HIS A C 1
ATOM 801 O O . HIS A 1 99 ? -1.119 -6.743 -27.384 1.00 64.62 99 HIS A O 1
ATOM 807 N N . SER A 1 100 ? -0.548 -6.352 -25.270 1.00 68.62 100 SER A N 1
ATOM 808 C CA . SER A 1 100 ? -1.323 -5.100 -25.188 1.00 68.62 100 SER A CA 1
ATOM 809 C C . SER A 1 100 ? -0.565 -3.947 -24.548 1.00 68.62 100 SER A C 1
ATOM 811 O O . SER A 1 100 ? -0.516 -2.857 -25.112 1.00 68.62 100 SER A O 1
ATOM 813 N N . ILE A 1 101 ? -0.037 -4.153 -23.339 1.00 69.81 101 ILE A N 1
ATOM 814 C CA . ILE A 1 101 ? 0.481 -3.058 -22.503 1.00 69.81 101 ILE A CA 1
ATOM 815 C C . ILE A 1 101 ? 1.993 -3.182 -22.306 1.00 69.81 101 ILE A C 1
ATOM 817 O O . ILE A 1 101 ? 2.656 -2.151 -22.188 1.00 69.81 101 ILE A O 1
ATOM 821 N N . ALA A 1 102 ? 2.537 -4.405 -22.305 1.00 69.38 102 ALA A N 1
ATOM 822 C CA . ALA A 1 102 ? 3.958 -4.672 -22.064 1.00 69.38 102 ALA A CA 1
ATOM 823 C C . ALA A 1 102 ? 4.890 -3.965 -23.072 1.00 69.38 102 ALA A C 1
ATOM 825 O O . ALA A 1 102 ? 5.948 -3.480 -22.672 1.00 69.38 102 ALA A O 1
ATOM 826 N N . ASP A 1 103 ? 4.442 -3.779 -24.319 1.00 75.25 103 ASP A N 1
ATOM 827 C CA . ASP A 1 103 ? 5.197 -3.109 -25.391 1.00 75.25 103 ASP A CA 1
ATOM 828 C C . ASP A 1 103 ? 5.399 -1.594 -25.176 1.00 75.25 103 ASP A C 1
ATOM 830 O O . ASP A 1 103 ? 6.251 -0.957 -25.806 1.00 75.25 103 ASP A O 1
ATOM 834 N N . LEU A 1 104 ? 4.629 -0.970 -24.278 1.00 83.50 104 LEU A N 1
ATOM 835 C CA . LEU A 1 104 ? 4.755 0.456 -23.975 1.00 83.50 104 LEU A CA 1
ATOM 836 C C . LEU A 1 104 ? 5.902 0.693 -22.984 1.00 83.50 104 LEU A C 1
ATOM 838 O O . LEU A 1 104 ? 5.684 0.910 -21.791 1.00 83.50 104 LEU A O 1
ATOM 842 N N . HIS A 1 105 ? 7.138 0.721 -23.488 1.00 85.06 105 HIS A N 1
ATOM 843 C CA . HIS A 1 105 ? 8.350 0.862 -22.668 1.00 85.06 105 HIS A CA 1
ATOM 844 C C . HIS A 1 105 ? 8.293 2.035 -21.666 1.00 85.06 105 HIS A C 1
ATOM 846 O O . HIS A 1 105 ? 8.611 1.875 -20.488 1.00 85.06 105 HIS A O 1
ATOM 852 N N . TRP A 1 106 ? 7.815 3.208 -22.096 1.00 88.62 106 TRP A N 1
ATOM 853 C CA . TRP A 1 106 ? 7.691 4.385 -21.225 1.00 88.62 106 TRP A CA 1
ATOM 854 C C . TRP A 1 106 ? 6.754 4.144 -20.029 1.00 88.62 106 TRP A C 1
ATOM 856 O O . TRP A 1 106 ? 7.013 4.634 -18.929 1.00 88.62 106 TRP A O 1
ATOM 866 N N . LEU A 1 107 ? 5.685 3.363 -20.219 1.00 89.88 107 LEU A N 1
ATOM 867 C CA . LEU A 1 107 ? 4.733 3.029 -19.164 1.00 89.88 107 LEU A CA 1
ATOM 868 C C . LEU A 1 107 ? 5.361 2.069 -18.148 1.00 89.88 107 LEU A C 1
ATOM 870 O O . LEU A 1 107 ? 5.151 2.238 -16.946 1.00 89.88 107 LEU A O 1
ATOM 874 N N . MET A 1 108 ? 6.178 1.117 -18.608 1.00 90.94 108 MET A N 1
ATOM 875 C CA . MET A 1 108 ? 6.913 0.195 -17.731 1.00 90.94 108 MET A CA 1
ATOM 876 C C . MET A 1 108 ? 7.913 0.932 -16.841 1.00 90.94 108 MET A C 1
ATOM 878 O O . MET A 1 108 ? 7.978 0.671 -15.639 1.00 90.94 108 MET A O 1
ATOM 882 N N . VAL A 1 109 ? 8.627 1.914 -17.397 1.00 93.75 109 VAL A N 1
ATOM 883 C CA . VAL A 1 109 ? 9.549 2.768 -16.631 1.00 93.75 109 VAL A CA 1
ATOM 884 C C . VAL A 1 109 ? 8.794 3.575 -15.569 1.00 93.75 109 VAL A C 1
ATOM 886 O O . VAL A 1 109 ? 9.212 3.623 -14.407 1.00 93.75 109 VAL A O 1
ATOM 889 N N . ILE A 1 110 ? 7.643 4.163 -15.921 1.00 94.69 110 ILE A N 1
ATOM 890 C CA . ILE A 1 110 ? 6.788 4.867 -14.952 1.00 94.69 110 ILE A CA 1
ATOM 891 C C . ILE A 1 110 ? 6.311 3.912 -13.856 1.00 94.69 110 ILE A C 1
ATOM 893 O O . ILE A 1 110 ? 6.393 4.258 -12.676 1.00 94.69 110 ILE A O 1
ATOM 897 N N . ALA A 1 111 ? 5.839 2.716 -14.212 1.00 93.12 111 ALA A N 1
ATOM 898 C CA . ALA A 1 111 ? 5.383 1.716 -13.251 1.00 93.12 111 ALA A CA 1
ATOM 899 C C . ALA A 1 111 ? 6.511 1.286 -12.297 1.00 93.12 111 ALA A C 1
ATOM 901 O O . ALA A 1 111 ? 6.290 1.198 -11.086 1.00 93.12 111 ALA A O 1
ATOM 902 N N . ASN A 1 112 ? 7.728 1.101 -12.817 1.00 95.69 112 ASN A N 1
ATOM 903 C CA . ASN A 1 112 ? 8.914 0.761 -12.035 1.00 95.69 112 ASN A CA 1
ATOM 904 C C . ASN A 1 112 ? 9.199 1.803 -10.948 1.00 95.69 112 ASN A C 1
ATOM 906 O O . ASN A 1 112 ? 9.232 1.479 -9.756 1.00 95.69 112 ASN A O 1
ATOM 910 N N . TYR A 1 113 ? 9.362 3.067 -11.341 1.00 97.06 113 TYR A N 1
ATOM 911 C CA . TYR A 1 113 ? 9.670 4.124 -10.380 1.00 97.06 113 TYR A CA 1
ATOM 912 C C . TYR A 1 113 ? 8.485 4.443 -9.468 1.00 97.06 113 TYR A C 1
ATOM 914 O O . TYR A 1 113 ? 8.694 4.720 -8.288 1.00 97.06 113 TYR A O 1
ATOM 922 N N . SER A 1 114 ? 7.246 4.320 -9.955 1.00 96.75 114 SER A N 1
ATOM 923 C CA . SER A 1 114 ? 6.046 4.465 -9.120 1.00 96.75 114 SER A CA 1
ATOM 924 C C . SER A 1 114 ? 6.015 3.427 -7.999 1.00 96.75 114 SER A C 1
ATOM 926 O O . SER A 1 114 ? 5.712 3.774 -6.859 1.00 96.75 114 SER A O 1
ATOM 928 N N . ALA A 1 115 ? 6.386 2.173 -8.285 1.00 96.12 115 ALA A N 1
ATOM 929 C CA . ALA A 1 115 ? 6.489 1.129 -7.270 1.00 96.12 115 ALA A CA 1
ATOM 930 C C . ALA A 1 115 ? 7.562 1.461 -6.219 1.00 96.12 115 ALA A C 1
ATOM 932 O O . ALA A 1 115 ? 7.286 1.387 -5.022 1.00 96.12 115 ALA A O 1
ATOM 933 N N . LEU A 1 116 ? 8.761 1.882 -6.645 1.00 97.38 116 LEU A N 1
ATOM 934 C CA . LEU A 1 116 ? 9.833 2.289 -5.726 1.00 97.38 116 LEU A CA 1
ATOM 935 C C . LEU A 1 116 ? 9.402 3.459 -4.834 1.00 97.38 116 LEU A C 1
ATOM 937 O O . LEU A 1 116 ? 9.518 3.371 -3.613 1.00 97.38 116 LEU A O 1
ATOM 941 N N . ILE A 1 117 ? 8.845 4.521 -5.422 1.00 97.88 117 ILE A N 1
ATOM 942 C CA . ILE A 1 117 ? 8.335 5.678 -4.674 1.00 97.88 117 ILE A CA 1
ATOM 943 C C . ILE A 1 117 ? 7.257 5.232 -3.684 1.00 97.88 117 ILE A C 1
ATOM 945 O O . ILE A 1 117 ? 7.258 5.671 -2.532 1.00 97.88 117 ILE A O 1
ATOM 949 N N . TYR A 1 118 ? 6.353 4.340 -4.090 1.00 98.00 118 TYR A N 1
ATOM 950 C CA . TYR A 1 118 ? 5.299 3.836 -3.216 1.00 98.00 118 TYR A CA 1
ATOM 951 C C . TYR A 1 118 ? 5.853 3.103 -1.986 1.00 98.00 118 TYR A C 1
ATOM 953 O O . TYR A 1 118 ? 5.433 3.397 -0.867 1.00 98.00 118 TYR A O 1
ATOM 961 N N . PHE A 1 119 ? 6.838 2.217 -2.161 1.00 97.94 119 PHE A N 1
ATOM 962 C CA . PHE A 1 119 ? 7.405 1.436 -1.054 1.00 97.94 119 PHE A CA 1
ATOM 963 C C . PHE A 1 119 ? 8.029 2.292 0.050 1.00 97.94 119 PHE A C 1
ATOM 965 O O . PHE A 1 119 ? 7.929 1.933 1.221 1.00 97.94 119 PHE A O 1
ATOM 972 N N . PHE A 1 120 ? 8.622 3.435 -0.299 1.00 97.50 120 PHE A N 1
ATOM 973 C CA . PHE A 1 120 ? 9.210 4.349 0.684 1.00 97.50 120 PHE A CA 1
ATOM 974 C C . PHE A 1 120 ? 8.236 5.431 1.161 1.00 97.50 120 PHE A C 1
ATOM 976 O O . PHE A 1 120 ? 8.311 5.865 2.310 1.00 97.50 120 PHE A O 1
ATOM 983 N N . SER A 1 121 ? 7.287 5.848 0.321 1.00 97.44 121 SER A N 1
ATOM 984 C CA . SER A 1 121 ? 6.281 6.843 0.706 1.00 97.44 121 SER A CA 1
ATOM 985 C C . SER A 1 121 ? 5.212 6.269 1.634 1.00 97.44 121 SER A C 1
ATOM 987 O O . SER A 1 121 ? 4.800 6.962 2.564 1.00 97.44 121 SER A O 1
ATOM 989 N N . PHE A 1 122 ? 4.792 5.013 1.449 1.00 97.75 122 PHE A N 1
ATOM 990 C CA . PHE A 1 122 ? 3.748 4.397 2.268 1.00 97.75 122 PHE A CA 1
ATOM 991 C C . PHE A 1 122 ? 4.090 4.394 3.772 1.00 97.75 122 PHE A C 1
ATOM 993 O O . PHE A 1 122 ? 3.297 4.947 4.537 1.00 97.75 122 PHE A O 1
ATOM 1000 N N . PRO A 1 123 ? 5.259 3.892 4.228 1.00 96.75 123 PRO A N 1
ATOM 1001 C CA . PRO A 1 123 ? 5.640 3.891 5.646 1.00 96.75 123 PRO A CA 1
ATOM 1002 C C . PRO A 1 123 ? 5.590 5.261 6.329 1.00 96.75 123 PRO A C 1
ATOM 1004 O O . PRO A 1 123 ? 5.333 5.345 7.530 1.00 96.75 123 PRO A O 1
ATOM 1007 N N . ILE A 1 124 ? 5.844 6.326 5.565 1.00 96.75 124 ILE A N 1
ATOM 1008 C CA . ILE A 1 124 ? 5.954 7.698 6.065 1.00 96.75 124 ILE A CA 1
ATOM 1009 C C . ILE A 1 124 ? 4.590 8.394 6.025 1.00 96.75 124 ILE A C 1
ATOM 1011 O O . ILE A 1 124 ? 4.166 9.021 6.995 1.00 96.75 124 ILE A O 1
ATOM 1015 N N . LEU A 1 125 ? 3.884 8.294 4.899 1.00 96.88 125 LEU A N 1
ATOM 1016 C CA . LEU A 1 125 ? 2.708 9.112 4.612 1.00 96.88 125 LEU A CA 1
ATOM 1017 C C . LEU A 1 125 ? 1.379 8.449 4.999 1.00 96.88 125 LEU A C 1
ATOM 1019 O O . LEU A 1 125 ? 0.377 9.159 5.108 1.00 96.88 125 LEU A O 1
ATOM 1023 N N . VAL A 1 126 ? 1.342 7.134 5.261 1.00 96.25 126 VAL A N 1
ATOM 1024 C CA . VAL A 1 126 ? 0.102 6.418 5.638 1.00 96.25 126 VAL A CA 1
ATOM 1025 C C . VAL A 1 126 ? -0.525 6.945 6.938 1.00 96.25 126 VAL A C 1
ATOM 1027 O O . VAL A 1 126 ? -1.732 6.839 7.153 1.00 96.25 126 VAL A O 1
ATOM 1030 N N . TRP A 1 127 ? 0.275 7.582 7.792 1.00 94.81 127 TRP A N 1
ATOM 1031 C CA . TRP A 1 127 ? -0.177 8.199 9.041 1.00 94.81 127 TRP A CA 1
ATOM 1032 C C . TRP A 1 127 ? -0.894 9.537 8.832 1.00 94.81 127 TRP A C 1
ATOM 1034 O O . TRP A 1 127 ? -1.634 9.992 9.705 1.00 94.81 127 TRP A O 1
ATOM 1044 N N . SER A 1 128 ? -0.708 10.174 7.673 1.00 93.19 128 SER A N 1
ATOM 1045 C CA . SER A 1 128 ? -1.344 11.449 7.358 1.00 93.19 128 SER A CA 1
ATOM 1046 C C . SER A 1 128 ? -2.812 11.247 6.996 1.00 93.19 128 SER A C 1
ATOM 1048 O O . SER A 1 128 ? -3.129 10.581 6.012 1.00 93.19 128 SER A O 1
ATOM 1050 N N . LYS A 1 129 ? -3.722 11.921 7.711 1.00 87.94 129 LYS A N 1
ATOM 1051 C CA . LYS A 1 129 ? -5.166 11.913 7.406 1.00 87.94 129 LYS A CA 1
ATOM 1052 C C . LYS A 1 129 ? -5.496 12.315 5.963 1.00 87.94 129 LYS A C 1
ATOM 1054 O O . LYS A 1 129 ? -6.526 11.905 5.435 1.00 87.94 129 LYS A O 1
ATOM 1059 N N . ARG A 1 130 ? -4.640 13.129 5.334 1.00 89.62 130 ARG A N 1
ATOM 1060 C CA . ARG A 1 130 ? -4.821 13.594 3.953 1.00 89.62 130 ARG A CA 1
ATOM 1061 C C . ARG A 1 130 ? -4.432 12.530 2.932 1.00 89.62 130 ARG A C 1
ATOM 1063 O O . ARG A 1 130 ? -5.155 12.351 1.961 1.00 89.62 130 ARG A O 1
ATOM 1070 N N . TRP A 1 131 ? -3.298 11.863 3.137 1.00 93.50 131 TRP A N 1
ATOM 1071 C CA . TRP A 1 131 ? -2.700 10.966 2.141 1.00 93.50 131 TRP A CA 1
ATOM 1072 C C . TRP A 1 131 ? -3.062 9.496 2.340 1.00 93.50 131 TRP A C 1
ATOM 1074 O O . TRP A 1 131 ? -3.044 8.743 1.370 1.00 93.50 131 TRP A O 1
ATOM 1084 N N . LYS A 1 132 ? -3.451 9.100 3.558 1.00 94.12 132 LYS A N 1
ATOM 1085 C CA . LYS A 1 132 ? -3.795 7.723 3.932 1.00 94.12 132 LYS A CA 1
ATOM 1086 C C . LYS A 1 132 ? -4.700 7.040 2.906 1.00 94.12 132 LYS A C 1
ATOM 1088 O O . LYS A 1 132 ? -4.308 6.031 2.337 1.00 94.12 132 LYS A O 1
ATOM 1093 N N . LEU A 1 133 ? -5.882 7.598 2.636 1.00 94.06 133 LEU A N 1
ATOM 1094 C CA . LEU A 1 133 ? -6.852 6.964 1.736 1.00 94.06 133 LEU A CA 1
ATOM 1095 C C . LEU A 1 133 ? -6.321 6.812 0.305 1.00 94.06 133 LEU A C 1
ATOM 1097 O O . LEU A 1 133 ? -6.530 5.768 -0.305 1.00 94.06 133 LEU A O 1
ATOM 1101 N N . TYR A 1 134 ? -5.586 7.804 -0.204 1.00 95.12 134 TYR A N 1
ATOM 1102 C CA . TYR A 1 134 ? -4.971 7.722 -1.530 1.00 95.12 134 TYR A CA 1
ATOM 1103 C C . TYR A 1 134 ? -3.901 6.625 -1.595 1.00 95.12 134 TYR A C 1
ATOM 1105 O O . TYR A 1 134 ? -3.852 5.882 -2.569 1.00 95.12 134 TYR A O 1
ATOM 1113 N N . LEU A 1 135 ? -3.087 6.474 -0.546 1.00 96.81 135 LEU A N 1
ATOM 1114 C CA . LEU A 1 135 ? -2.050 5.439 -0.467 1.00 96.81 135 LEU A CA 1
ATOM 1115 C C . LEU A 1 135 ? -2.628 4.029 -0.334 1.00 96.81 135 LEU A C 1
ATOM 1117 O O . LEU A 1 135 ? -2.084 3.097 -0.926 1.00 96.81 135 LEU A O 1
ATOM 1121 N N . LEU A 1 136 ? -3.715 3.866 0.425 1.00 96.94 136 LEU A N 1
ATOM 1122 C CA . LEU A 1 136 ? -4.414 2.584 0.545 1.00 96.94 136 LEU A CA 1
ATOM 1123 C C . LEU A 1 136 ? -5.111 2.217 -0.773 1.00 96.94 136 LEU A C 1
ATOM 1125 O O . LEU A 1 136 ? -5.019 1.075 -1.208 1.00 96.94 136 LEU A O 1
ATOM 1129 N N . ALA A 1 137 ? -5.747 3.182 -1.447 1.00 95.94 137 ALA A N 1
ATOM 1130 C CA . ALA A 1 137 ? -6.395 2.959 -2.740 1.00 95.94 137 ALA A CA 1
ATOM 1131 C C . ALA A 1 137 ? -5.381 2.626 -3.846 1.00 95.94 137 ALA A C 1
ATOM 1133 O O . ALA A 1 137 ? -5.545 1.629 -4.550 1.00 95.94 137 ALA A O 1
ATOM 1134 N N . PHE A 1 138 ? -4.307 3.416 -3.962 1.00 97.25 138 PHE A N 1
ATOM 1135 C CA . PHE A 1 138 ? -3.217 3.134 -4.896 1.00 97.25 138 PHE A CA 1
ATOM 1136 C C . PHE A 1 138 ? -2.590 1.771 -4.607 1.00 97.25 138 PHE A C 1
ATOM 1138 O O . PHE A 1 138 ? -2.388 0.980 -5.519 1.00 97.25 138 PHE A O 1
ATOM 1145 N N . GLY A 1 139 ? -2.332 1.476 -3.334 1.00 97.31 139 GLY A N 1
ATOM 1146 C CA . GLY A 1 139 ? -1.812 0.190 -2.900 1.00 97.31 139 GLY A CA 1
ATOM 1147 C C . GLY A 1 139 ? -2.705 -0.985 -3.274 1.00 97.31 139 GLY A C 1
ATOM 1148 O O . GLY A 1 139 ? -2.219 -2.015 -3.733 1.00 97.31 139 GLY A O 1
ATOM 1149 N N . ALA A 1 140 ? -4.022 -0.822 -3.130 1.00 97.25 140 ALA A N 1
ATOM 1150 C CA . ALA A 1 140 ? -4.971 -1.871 -3.469 1.00 97.25 140 ALA A CA 1
ATOM 1151 C C . ALA A 1 140 ? -4.980 -2.131 -4.976 1.00 97.25 140 ALA A C 1
ATOM 1153 O O . ALA A 1 140 ? -4.882 -3.280 -5.396 1.00 97.25 140 ALA A O 1
ATOM 1154 N N . MET A 1 141 ? -5.006 -1.068 -5.783 1.00 96.81 141 MET A N 1
ATOM 1155 C CA . MET A 1 141 ? -4.858 -1.167 -7.235 1.00 96.81 141 MET A CA 1
ATOM 1156 C C . MET A 1 141 ? -3.523 -1.820 -7.616 1.00 96.81 141 MET A C 1
ATOM 1158 O O . MET A 1 141 ? -3.502 -2.718 -8.449 1.00 96.81 141 MET A O 1
ATOM 1162 N N . PHE A 1 142 ? -2.424 -1.416 -6.978 1.00 95.38 142 PHE A N 1
ATOM 1163 C CA . PHE A 1 142 ? -1.094 -1.968 -7.215 1.00 95.38 142 PHE A CA 1
ATOM 1164 C C . PHE A 1 142 ? -1.058 -3.480 -6.962 1.00 95.38 142 PHE A C 1
ATOM 1166 O O . PHE A 1 142 ? -0.647 -4.233 -7.841 1.00 95.38 142 PHE A O 1
ATOM 1173 N N . HIS A 1 143 ? -1.549 -3.945 -5.811 1.00 96.25 143 HIS A N 1
ATOM 1174 C CA . HIS A 1 143 ? -1.591 -5.377 -5.493 1.00 96.25 143 HIS A CA 1
ATOM 1175 C C . HIS A 1 143 ? -2.556 -6.158 -6.381 1.00 96.25 143 HIS A C 1
ATOM 1177 O O . HIS A 1 143 ? -2.234 -7.281 -6.764 1.00 96.25 143 HIS A O 1
ATOM 1183 N N . LEU A 1 144 ? -3.697 -5.579 -6.768 1.00 94.75 144 LEU A N 1
ATOM 1184 C CA . LEU A 1 144 ? -4.588 -6.192 -7.758 1.00 94.75 144 LEU A CA 1
ATOM 1185 C C . LEU A 1 144 ? -3.867 -6.393 -9.093 1.00 94.75 144 LEU A C 1
ATOM 1187 O O . LEU A 1 144 ? -3.907 -7.493 -9.639 1.00 94.75 144 LEU A O 1
ATOM 1191 N N . THR A 1 145 ? -3.145 -5.379 -9.575 1.00 90.25 145 THR A N 1
ATOM 1192 C CA . THR A 1 145 ? -2.327 -5.494 -10.788 1.00 90.25 145 THR A CA 1
ATOM 1193 C C . THR A 1 145 ? -1.252 -6.562 -10.629 1.00 90.25 145 THR A C 1
ATOM 1195 O O . THR A 1 145 ? -1.112 -7.389 -11.517 1.00 90.25 145 THR A O 1
ATOM 1198 N N . LEU A 1 146 ? -0.530 -6.624 -9.505 1.00 89.62 146 LEU A N 1
ATOM 1199 C CA . LEU A 1 146 ? 0.466 -7.683 -9.289 1.00 89.62 146 LEU A CA 1
ATOM 1200 C C . LEU A 1 146 ? -0.158 -9.084 -9.261 1.00 89.62 146 LEU A C 1
ATOM 1202 O O . LEU A 1 146 ? 0.409 -10.016 -9.821 1.00 89.62 146 LEU A O 1
ATOM 1206 N N . GLY A 1 147 ? -1.325 -9.235 -8.633 1.00 88.06 147 GLY A N 1
ATOM 1207 C CA . GLY A 1 147 ? -2.023 -10.517 -8.567 1.00 88.06 147 GLY A CA 1
ATOM 1208 C C . GLY A 1 147 ? -2.506 -10.974 -9.942 1.00 88.06 147 GLY A C 1
ATOM 1209 O O . GLY A 1 147 ? -2.379 -12.147 -10.272 1.00 88.06 147 GLY A O 1
ATOM 1210 N N . LEU A 1 148 ? -3.016 -10.044 -10.755 1.00 86.56 148 LEU A N 1
ATOM 1211 C CA . LEU A 1 148 ? -3.524 -10.331 -12.097 1.00 86.56 148 LEU A CA 1
ATOM 1212 C C . LEU A 1 148 ? -2.414 -10.482 -13.136 1.00 86.56 148 LEU A C 1
ATOM 1214 O O . LEU A 1 148 ? -2.527 -11.332 -14.001 1.00 86.56 148 LEU A O 1
ATOM 1218 N N . VAL A 1 149 ? -1.370 -9.660 -13.082 1.00 83.06 149 VAL A N 1
ATOM 1219 C CA . VAL A 1 149 ? -0.314 -9.653 -14.101 1.00 83.06 149 VAL A CA 1
ATOM 1220 C C . VAL A 1 149 ? 0.758 -10.678 -13.771 1.00 83.06 149 VAL A C 1
ATOM 1222 O O . VAL A 1 149 ? 1.099 -11.452 -14.650 1.00 83.06 149 VAL A O 1
ATOM 1225 N N . ILE A 1 150 ? 1.244 -10.689 -12.521 1.00 80.69 150 ILE A N 1
ATOM 1226 C CA . ILE A 1 150 ? 2.405 -11.488 -12.082 1.00 80.69 150 ILE A CA 1
ATOM 1227 C C . ILE A 1 150 ? 1.979 -12.839 -11.459 1.00 80.69 150 ILE A C 1
ATOM 1229 O O . ILE A 1 150 ? 2.796 -13.711 -11.181 1.00 80.69 150 ILE A O 1
ATOM 1233 N N . GLY A 1 151 ? 0.686 -13.024 -11.171 1.00 80.88 151 GLY A N 1
ATOM 1234 C CA . GLY A 1 151 ? 0.158 -14.260 -10.579 1.00 80.88 151 GLY A CA 1
ATOM 1235 C C . GLY A 1 151 ? 0.366 -14.400 -9.064 1.00 80.88 151 GLY A C 1
ATOM 1236 O O . GLY A 1 151 ? 0.061 -15.445 -8.491 1.00 80.88 151 GLY A O 1
ATOM 1237 N N . VAL A 1 152 ? 0.823 -13.348 -8.376 1.00 85.94 152 VAL A N 1
ATOM 1238 C CA . VAL A 1 152 ? 1.100 -13.343 -6.921 1.00 85.94 152 VAL A CA 1
ATOM 1239 C C . VAL A 1 152 ? -0.187 -13.073 -6.114 1.00 85.94 152 VAL A C 1
ATOM 1241 O O . VAL A 1 152 ? -0.272 -12.168 -5.284 1.00 85.94 152 VAL A O 1
ATOM 1244 N N . VAL A 1 153 ? -1.248 -13.825 -6.426 1.00 89.25 153 VAL A N 1
ATOM 1245 C CA . VAL A 1 153 ? -2.637 -13.542 -6.014 1.00 89.25 153 VAL A CA 1
ATOM 1246 C C . VAL A 1 153 ? -2.822 -13.585 -4.499 1.00 89.25 153 VAL A C 1
ATOM 1248 O O . VAL A 1 153 ? -3.453 -12.702 -3.923 1.00 89.25 153 VAL A O 1
ATOM 1251 N N . ASP A 1 154 ? -2.281 -14.607 -3.848 1.00 89.75 154 ASP A N 1
ATOM 1252 C CA . ASP A 1 154 ? -2.439 -14.847 -2.417 1.00 89.75 154 ASP A CA 1
ATOM 1253 C C . ASP A 1 154 ? -1.867 -13.693 -1.584 1.00 89.75 154 ASP A C 1
ATOM 1255 O O . ASP A 1 154 ? -2.581 -13.073 -0.793 1.00 89.75 154 ASP A O 1
ATOM 1259 N N . PHE A 1 155 ? -0.604 -13.342 -1.817 1.00 91.62 155 PHE A N 1
ATOM 1260 C CA . PHE A 1 155 ? 0.052 -12.229 -1.148 1.00 91.62 155 PHE A CA 1
ATOM 1261 C C . PHE A 1 155 ? -0.652 -10.904 -1.454 1.00 91.62 155 PHE A C 1
ATOM 1263 O O . PHE A 1 155 ? -0.894 -10.126 -0.530 1.00 91.62 155 PHE A O 1
ATOM 1270 N N . SER A 1 156 ? -1.059 -10.669 -2.706 1.00 94.06 156 SER A N 1
ATOM 1271 C CA . SER A 1 156 ? -1.805 -9.468 -3.088 1.00 94.06 156 SER A CA 1
ATOM 1272 C C . SER A 1 156 ? -3.112 -9.311 -2.311 1.00 94.06 156 SER A C 1
ATOM 1274 O O . SER A 1 156 ? -3.377 -8.242 -1.758 1.00 94.06 156 SER A O 1
ATOM 1276 N N . LEU A 1 157 ? -3.920 -10.371 -2.213 1.00 94.69 157 LEU A N 1
ATOM 1277 C CA . LEU A 1 157 ? -5.187 -10.332 -1.479 1.00 94.69 157 LEU A CA 1
ATOM 1278 C C . LEU A 1 157 ? -4.970 -10.085 0.017 1.00 94.69 157 LEU A C 1
ATOM 1280 O O . LEU A 1 157 ? -5.694 -9.294 0.625 1.00 94.69 157 LEU A O 1
ATOM 1284 N N . ILE A 1 158 ? -3.954 -10.715 0.605 1.00 95.75 158 ILE A N 1
ATOM 1285 C CA . ILE A 1 158 ? -3.628 -10.555 2.027 1.00 95.75 158 ILE A CA 1
ATOM 1286 C C . ILE A 1 158 ? -3.126 -9.136 2.313 1.00 95.75 158 ILE A C 1
ATOM 1288 O O . ILE A 1 158 ? -3.540 -8.528 3.302 1.00 95.75 158 ILE A O 1
ATOM 1292 N N . MET A 1 159 ? -2.296 -8.568 1.435 1.00 97.31 159 MET A N 1
ATOM 1293 C CA . MET A 1 159 ? -1.854 -7.176 1.546 1.00 97.31 159 MET A CA 1
ATOM 1294 C C . MET A 1 159 ? -3.030 -6.201 1.459 1.00 97.31 159 MET A C 1
ATOM 1296 O O . MET A 1 159 ? -3.115 -5.291 2.284 1.00 97.31 159 MET A O 1
ATOM 1300 N N . ILE A 1 160 ? -3.973 -6.416 0.538 1.00 97.12 160 ILE A N 1
ATOM 1301 C CA . ILE A 1 160 ? -5.194 -5.601 0.444 1.00 97.12 160 ILE A CA 1
ATOM 1302 C C . ILE A 1 160 ? -6.025 -5.720 1.726 1.00 97.12 160 ILE A C 1
ATOM 1304 O O . ILE A 1 160 ? -6.430 -4.704 2.289 1.00 97.12 160 ILE A O 1
ATOM 1308 N N . ALA A 1 161 ? -6.247 -6.938 2.226 1.00 96.25 161 ALA A N 1
ATOM 1309 C CA . ALA A 1 161 ? -6.998 -7.164 3.459 1.00 96.25 161 ALA A CA 1
ATOM 1310 C C . ALA A 1 161 ? -6.333 -6.478 4.665 1.00 96.25 161 ALA A C 1
ATOM 1312 O O . ALA A 1 161 ? -7.014 -5.876 5.498 1.00 96.25 161 ALA A O 1
ATOM 1313 N N . SER A 1 162 ? -4.999 -6.491 4.730 1.00 96.69 162 SER A N 1
ATOM 1314 C CA . SER A 1 162 ? -4.236 -5.874 5.820 1.00 96.69 162 SER A CA 1
ATOM 1315 C C . SER A 1 162 ? -4.425 -4.354 5.928 1.00 96.69 162 SER A C 1
ATOM 1317 O O . SER A 1 162 ? -4.274 -3.786 7.013 1.00 96.69 162 SER A O 1
ATOM 1319 N N . TYR A 1 163 ? -4.828 -3.678 4.844 1.00 96.62 163 TYR A N 1
ATOM 1320 C CA . TYR A 1 163 ? -5.130 -2.245 4.866 1.00 96.62 163 TYR A CA 1
ATOM 1321 C C . TYR A 1 163 ? -6.288 -1.875 5.785 1.00 96.62 163 TYR A C 1
ATOM 1323 O O . TYR A 1 163 ? -6.327 -0.739 6.264 1.00 96.62 163 TYR A O 1
ATOM 1331 N N . ALA A 1 164 ? -7.177 -2.822 6.098 1.00 93.88 164 ALA A N 1
ATOM 1332 C CA . ALA A 1 164 ? -8.227 -2.617 7.089 1.00 93.88 164 ALA A CA 1
ATOM 1333 C C . ALA A 1 164 ? -7.657 -2.144 8.438 1.00 93.88 164 ALA A C 1
ATOM 1335 O O . ALA A 1 164 ? -8.264 -1.300 9.092 1.00 93.88 164 ALA A O 1
ATOM 1336 N N . ALA A 1 165 ? -6.447 -2.581 8.809 1.00 94.44 165 ALA A N 1
ATOM 1337 C CA . ALA A 1 165 ? -5.794 -2.151 10.043 1.00 94.44 165 ALA A CA 1
ATOM 1338 C C . ALA A 1 165 ? -5.488 -0.639 10.077 1.00 94.44 165 ALA A C 1
ATOM 1340 O O . ALA A 1 165 ? -5.346 -0.070 11.160 1.00 94.44 165 ALA A O 1
ATOM 1341 N N . PHE A 1 166 ? -5.376 0.036 8.929 1.00 94.69 166 PHE A N 1
ATOM 1342 C CA . PHE A 1 166 ? -5.051 1.468 8.836 1.00 94.69 166 PHE A CA 1
ATOM 1343 C C . PHE A 1 166 ? -6.283 2.381 8.798 1.00 94.69 166 PHE A C 1
ATOM 1345 O O . PHE A 1 166 ? -6.143 3.596 8.996 1.00 94.69 166 PHE A O 1
ATOM 1352 N N . LEU A 1 167 ? -7.469 1.816 8.561 1.00 92.31 167 LEU A N 1
ATOM 1353 C CA . LEU A 1 167 ? -8.720 2.561 8.516 1.00 92.31 167 LEU A CA 1
ATOM 1354 C C . LEU A 1 167 ? -9.151 2.967 9.931 1.00 92.31 167 LEU A C 1
ATOM 1356 O O . LEU A 1 167 ? -9.113 2.177 10.870 1.00 92.31 167 LEU A O 1
ATOM 1360 N N . ASP A 1 168 ? -9.529 4.232 10.071 1.00 87.06 168 ASP A N 1
ATOM 1361 C CA . ASP A 1 168 ? -10.195 4.787 11.249 1.00 87.06 168 ASP A CA 1
ATOM 1362 C C . ASP A 1 168 ? -11.656 5.115 10.909 1.00 87.06 168 ASP A C 1
ATOM 1364 O O . ASP A 1 168 ? -12.038 5.114 9.735 1.00 87.06 168 ASP A O 1
ATOM 1368 N N . ASP A 1 169 ? -12.472 5.404 11.925 1.00 83.62 169 ASP A N 1
ATOM 1369 C CA . ASP A 1 169 ? -13.899 5.710 11.743 1.00 83.62 169 ASP A CA 1
ATOM 1370 C C . ASP A 1 169 ? -14.114 6.853 10.732 1.00 83.62 169 ASP A C 1
ATOM 1372 O O . ASP A 1 169 ? -14.958 6.758 9.845 1.00 83.62 169 ASP A O 1
ATOM 1376 N N . GLU A 1 170 ? -13.261 7.884 10.777 1.00 84.06 170 GLU A N 1
ATOM 1377 C CA . GLU A 1 170 ? -13.277 9.009 9.831 1.00 84.06 170 GLU A CA 1
ATOM 1378 C C . GLU A 1 170 ? -13.035 8.551 8.378 1.00 84.06 170 GLU A C 1
ATOM 1380 O O . GLU A 1 170 ? -13.701 9.008 7.444 1.00 84.06 170 GLU A O 1
ATOM 1385 N N . SER A 1 171 ? -12.080 7.643 8.165 1.00 85.31 171 SER A N 1
ATOM 1386 C CA . SER A 1 171 ? -11.789 7.051 6.854 1.00 85.31 171 SER A CA 1
ATOM 1387 C C . SER A 1 171 ? -12.957 6.206 6.352 1.00 85.31 171 SER A C 1
ATOM 1389 O O . SER A 1 171 ? -13.315 6.289 5.176 1.00 85.31 171 SER A O 1
ATOM 1391 N N . ILE A 1 172 ? -13.568 5.421 7.241 1.00 84.94 172 ILE A N 1
ATOM 1392 C CA . ILE A 1 172 ? -14.726 4.580 6.927 1.00 84.94 172 ILE A CA 1
ATOM 1393 C C . ILE A 1 172 ? -15.918 5.450 6.516 1.00 84.94 172 ILE A C 1
ATOM 1395 O O . ILE A 1 172 ? -16.576 5.154 5.516 1.00 84.94 172 ILE A O 1
ATOM 1399 N N . ASP A 1 173 ? -16.176 6.541 7.231 1.00 84.94 173 ASP A N 1
ATOM 1400 C CA . ASP A 1 173 ? -17.279 7.450 6.920 1.00 84.94 173 ASP A CA 1
ATOM 1401 C C . ASP A 1 173 ? -17.066 8.184 5.592 1.00 84.94 173 ASP A C 1
ATOM 1403 O O . ASP A 1 173 ? -17.996 8.285 4.784 1.00 84.94 173 ASP A O 1
ATOM 1407 N N . LYS A 1 174 ? -15.827 8.601 5.291 1.00 83.69 174 LYS A N 1
ATOM 1408 C CA . LYS A 1 174 ? -15.473 9.140 3.967 1.00 83.69 174 LYS A CA 1
ATOM 1409 C C . LYS A 1 174 ? -15.745 8.128 2.857 1.00 83.69 174 LYS A C 1
ATOM 1411 O O . LYS A 1 174 ? -16.407 8.480 1.883 1.00 83.69 174 LYS A O 1
ATOM 1416 N N . ILE A 1 175 ? -15.315 6.874 3.009 1.00 83.38 175 ILE A N 1
ATOM 1417 C CA . ILE A 1 175 ? -15.572 5.815 2.016 1.00 83.38 175 ILE A CA 1
ATOM 1418 C C . ILE A 1 175 ? -17.082 5.594 1.830 1.00 8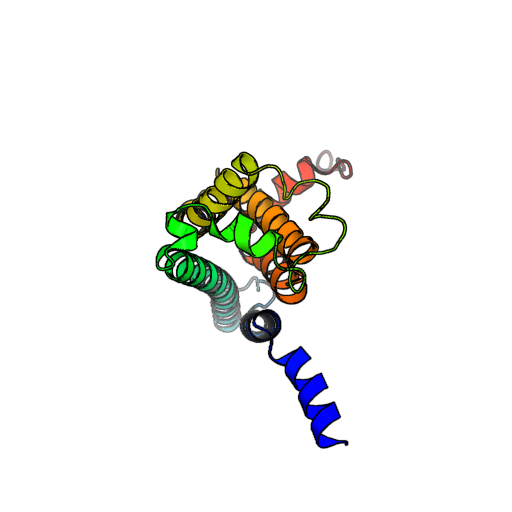3.38 175 ILE A C 1
ATOM 1420 O O . ILE A 1 175 ? -17.564 5.571 0.697 1.00 83.38 175 ILE A O 1
ATOM 1424 N N . LYS A 1 176 ? -17.851 5.506 2.923 1.00 85.31 176 LYS A N 1
ATOM 1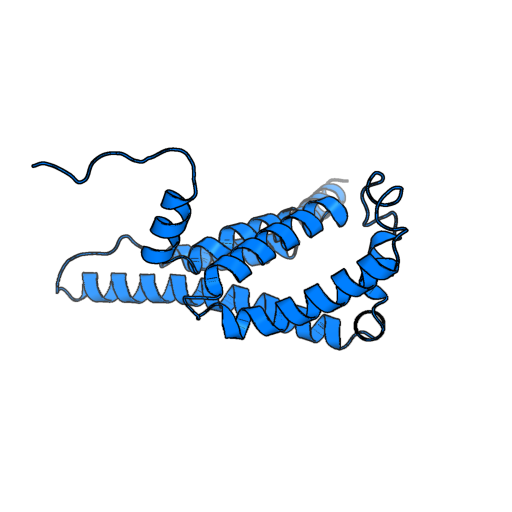425 C CA . LYS A 1 176 ? -19.317 5.357 2.873 1.00 85.31 176 LYS A CA 1
ATOM 1426 C C . LYS A 1 176 ? -20.003 6.516 2.150 1.00 85.31 176 LYS A C 1
ATOM 1428 O O . LYS A 1 176 ? -20.991 6.284 1.464 1.00 85.31 176 LYS A O 1
ATOM 1433 N N . SER A 1 177 ? -19.496 7.742 2.292 1.00 82.25 177 SER A N 1
ATOM 1434 C CA . SER A 1 177 ? -20.054 8.913 1.601 1.00 82.25 177 SER A CA 1
ATOM 1435 C C . SER A 1 177 ? -19.813 8.912 0.086 1.00 82.25 177 SER A C 1
ATOM 1437 O O . SER A 1 177 ? -20.591 9.519 -0.647 1.00 82.25 177 SER A O 1
ATOM 1439 N N . ILE A 1 178 ? -18.770 8.216 -0.380 1.00 80.31 178 ILE A N 1
ATOM 1440 C CA . ILE A 1 178 ? -18.422 8.080 -1.802 1.00 80.31 178 ILE A CA 1
ATOM 1441 C C . ILE A 1 178 ? -19.202 6.927 -2.451 1.00 80.31 178 ILE A C 1
ATOM 1443 O O . ILE A 1 178 ? -19.541 7.002 -3.631 1.00 80.31 178 ILE A O 1
ATOM 1447 N N . LEU A 1 179 ? -19.512 5.868 -1.695 1.00 78.31 179 LEU A N 1
ATOM 1448 C CA . LEU A 1 179 ? -20.295 4.744 -2.200 1.00 78.31 179 LEU A CA 1
ATOM 1449 C C . LEU A 1 179 ? -21.756 5.173 -2.448 1.00 78.31 179 LEU A C 1
ATOM 1451 O O . LEU A 1 179 ? -22.445 5.593 -1.510 1.00 78.31 179 LEU A O 1
ATOM 1455 N N . PRO A 1 180 ? -22.276 5.047 -3.685 1.00 66.44 180 PRO A N 1
ATOM 1456 C CA . PRO A 1 180 ? -23.665 5.365 -3.981 1.00 66.44 180 PRO A CA 1
ATOM 1457 C C . PRO A 1 180 ? -24.568 4.300 -3.348 1.00 66.44 180 PRO A C 1
ATOM 1459 O O . PRO A 1 180 ? -24.859 3.276 -3.957 1.00 66.44 180 PRO A O 1
ATOM 1462 N N . GLY A 1 181 ? -24.984 4.515 -2.094 1.00 63.50 181 GLY A N 1
ATOM 1463 C CA . GLY A 1 181 ? -25.885 3.564 -1.444 1.00 63.50 181 GLY A CA 1
ATOM 1464 C C . GLY A 1 181 ? -26.015 3.559 0.076 1.00 63.50 181 GLY A C 1
ATOM 1465 O O . GLY A 1 181 ? -26.281 2.488 0.599 1.00 63.50 181 GLY A O 1
ATOM 1466 N N . LYS A 1 182 ? -25.891 4.682 0.807 1.00 51.03 182 LYS A N 1
ATOM 1467 C CA . LYS A 1 182 ? -26.662 4.896 2.062 1.00 51.03 182 LYS A CA 1
ATOM 1468 C C . LYS A 1 182 ? -26.635 6.354 2.547 1.00 51.03 182 LYS A C 1
ATOM 1470 O O . LYS A 1 182 ? -26.165 6.656 3.638 1.00 51.03 182 LYS A O 1
ATOM 1475 N N . LYS A 1 183 ? -27.258 7.271 1.799 1.00 54.06 183 LYS A N 1
ATOM 1476 C CA . LYS A 1 183 ? -27.931 8.401 2.464 1.00 54.06 183 LYS A CA 1
ATOM 1477 C C . LYS A 1 183 ? -29.158 7.826 3.174 1.00 54.06 183 LYS A C 1
ATOM 1479 O O . LYS A 1 183 ? -30.188 7.637 2.535 1.00 54.06 183 LYS A O 1
ATOM 1484 N N . ARG A 1 184 ? -29.066 7.493 4.466 1.00 53.22 184 ARG A N 1
ATOM 1485 C CA . ARG A 1 184 ? -30.270 7.258 5.278 1.00 53.22 184 ARG A CA 1
ATOM 1486 C C . ARG A 1 184 ? -30.046 7.526 6.770 1.00 53.22 184 ARG A C 1
ATOM 1488 O O . ARG A 1 184 ? -29.430 6.725 7.460 1.00 53.22 184 ARG A O 1
ATOM 1495 N N . SER A 1 185 ? -30.683 8.618 7.200 1.00 47.78 185 SER A N 1
ATOM 1496 C CA . SER A 1 185 ? -31.302 8.839 8.512 1.00 47.78 185 SER A CA 1
ATOM 1497 C C . SER A 1 185 ? -30.402 9.170 9.708 1.00 47.78 185 SER A C 1
ATOM 1499 O O . SER A 1 185 ? -30.227 8.346 10.594 1.00 47.78 185 SER A O 1
ATOM 1501 N N . LEU A 1 186 ? -29.940 10.423 9.789 1.00 47.62 186 LEU A N 1
ATOM 1502 C CA . LEU A 1 186 ? -29.675 11.107 11.068 1.00 47.62 186 LEU A CA 1
ATOM 1503 C C . LEU A 1 186 ? -30.281 12.521 11.045 1.00 47.62 186 LEU A C 1
ATOM 1505 O O . LEU A 1 186 ? -29.615 13.517 11.304 1.00 47.62 186 LEU A O 1
ATOM 1509 N N . ALA A 1 187 ? -31.560 12.603 10.683 1.00 43.41 187 ALA A N 1
ATOM 1510 C CA . ALA A 1 187 ? -32.398 13.760 10.960 1.00 43.41 187 ALA A CA 1
ATOM 1511 C C . ALA A 1 187 ? -33.734 13.226 11.493 1.00 43.41 187 ALA A C 1
ATOM 1513 O O . ALA A 1 187 ? -34.390 12.460 10.792 1.00 43.41 187 ALA A O 1
ATOM 1514 N N . HIS A 1 188 ? -34.087 13.639 12.713 1.00 39.34 188 HIS A N 1
ATOM 1515 C CA . HIS A 1 188 ? -35.293 13.303 13.486 1.00 39.34 188 HIS A CA 1
ATOM 1516 C C . HIS A 1 188 ? -35.287 11.938 14.196 1.00 39.34 188 HIS A C 1
ATOM 1518 O O . HIS A 1 188 ? -35.673 10.922 13.625 1.00 39.34 188 HIS A O 1
ATOM 1524 N N . HIS A 1 189 ? -34.863 11.919 15.463 1.00 37.34 189 HIS A N 1
ATOM 1525 C CA . HIS A 1 189 ? -35.763 11.967 16.626 1.00 37.34 189 HIS A CA 1
ATOM 1526 C C . HIS A 1 189 ? -34.976 12.262 17.905 1.00 37.34 189 HIS A C 1
ATOM 1528 O O . HIS A 1 189 ? -33.834 11.764 18.014 1.00 37.34 189 HIS A O 1
#

Sequence (189 aa):
LGTAILFSRTYSFLTGGNYLLHILLFYLVFIDEKRSGSGLRSQLSNMLSNFGIWACRLQVIIVYLFTGMYKLAGESWRSGEAVHIITHVDEFTLPWFEHSIADLHWLMVIANYSALIYFFSFPILVWSKRWKLYLLAFGAMFHLTLGLVIGVVDFSLIMIASYAAFLDDESIDKIKSILPGKKRSLAHH

Radius of gyration: 20.47 Å; chains: 1; bounding box: 56×54×62 Å